Protein AF-A0A2M7KL55-F1 (afdb_monomer_lite)

Foldseek 3Di:
DDDDDDDDDDPDDDPDPPPPPDFFKKKFKFKDFLADDQLQWFDDDPPLIDGFPEAPDTWMKMKMWIDRRPAIAIEIETLHLDAALQLLHPVGGLLLLLLVLLCVLQVHHSVRYHYFYLNAQLHGPNVPPDNSNVRPCSNVSSVVVSNNSSVNSSNRNVRMDGKDKDKFKFFQPQFKWFQWFAFPVRDIDGLVGDDPPVRTPGRHDADRMKMWIWIAHPVRQTAEIEIEHAERQCQQHSPSHRDSFLCVLLFVLLCVLRVYPTYHYHYDPNPGMYTNDNHNDVVSSNVSNCSNSVRNNVRVVVCSDPPRDDDDDDDDDDDDDDDPVNVVVCVVPVDDPDDDDDDDDDDDDDD

pLDDT: mean 83.77, std 22.15, range [26.95, 98.88]

Structure (mmCIF, N/CA/C/O backbone):
data_AF-A0A2M7KL55-F1
#
_entry.id   AF-A0A2M7KL55-F1
#
loop_
_atom_site.group_PDB
_atom_site.id
_atom_site.type_symbol
_atom_site.label_atom_id
_atom_site.label_alt_id
_atom_site.label_comp_id
_atom_site.label_asym_id
_atom_site.label_entity_id
_atom_site.label_seq_id
_atom_site.pdbx_PDB_ins_code
_atom_site.Cartn_x
_atom_site.Cartn_y
_atom_site.Cartn_z
_atom_site.occupancy
_atom_site.B_iso_or_equiv
_atom_site.auth_seq_id
_atom_site.auth_comp_id
_atom_site.auth_asym_id
_atom_site.auth_atom_id
_atom_site.pdbx_PDB_model_num
ATOM 1 N N . MET A 1 1 ? 45.115 5.895 38.086 1.00 34.34 1 MET A N 1
ATOM 2 C CA . MET A 1 1 ? 44.324 7.058 38.553 1.00 34.34 1 MET A CA 1
ATOM 3 C C . MET A 1 1 ? 44.049 7.912 37.322 1.00 34.34 1 MET A C 1
ATOM 5 O O . MET A 1 1 ? 45.011 8.253 36.660 1.00 34.34 1 MET A O 1
ATOM 9 N N . ASN A 1 2 ? 42.837 8.197 36.855 1.00 28.44 2 ASN A N 1
ATOM 10 C CA . ASN A 1 2 ? 41.511 8.144 37.461 1.00 28.44 2 ASN A CA 1
ATOM 11 C C . ASN A 1 2 ? 40.468 7.740 36.413 1.00 28.44 2 ASN A C 1
ATOM 13 O O . ASN A 1 2 ? 40.503 8.217 35.280 1.00 28.44 2 ASN A O 1
ATOM 17 N N . ALA A 1 3 ? 39.529 6.897 36.837 1.00 27.67 3 ALA A N 1
ATOM 18 C CA . ALA A 1 3 ? 38.264 6.672 36.161 1.00 27.67 3 ALA A CA 1
ATOM 19 C C . ALA A 1 3 ? 37.441 7.972 36.162 1.00 27.67 3 ALA A C 1
ATOM 21 O O . ALA A 1 3 ? 37.368 8.653 37.185 1.00 27.67 3 ALA A O 1
ATOM 22 N N . ARG A 1 4 ? 36.808 8.309 35.036 1.00 27.92 4 ARG A N 1
ATOM 23 C CA . ARG A 1 4 ? 35.703 9.273 35.003 1.00 27.92 4 ARG A CA 1
ATOM 24 C C . ARG A 1 4 ? 34.407 8.482 34.903 1.00 27.92 4 ARG A C 1
ATOM 26 O O . ARG A 1 4 ? 34.035 8.025 33.830 1.00 27.92 4 ARG A O 1
ATOM 33 N N . GLN A 1 5 ? 33.770 8.294 36.053 1.00 29.62 5 GLN A N 1
ATOM 34 C CA . GLN A 1 5 ? 32.355 7.963 36.145 1.00 29.62 5 GLN A CA 1
ATOM 35 C C . GLN A 1 5 ? 31.567 9.198 35.701 1.00 29.62 5 GLN A C 1
ATOM 37 O O . GLN A 1 5 ? 31.683 10.261 36.306 1.00 29.62 5 GLN A O 1
ATOM 42 N N . THR A 1 6 ? 30.797 9.070 34.629 1.00 29.86 6 THR A N 1
ATOM 43 C CA . THR A 1 6 ? 29.749 10.025 34.270 1.00 29.86 6 THR A CA 1
ATOM 44 C C . THR A 1 6 ? 28.488 9.634 35.025 1.00 29.86 6 THR A C 1
ATOM 46 O O . THR A 1 6 ? 27.856 8.627 34.717 1.00 29.86 6 THR A O 1
ATOM 49 N N . THR A 1 7 ? 28.160 10.409 36.052 1.00 28.64 7 THR A N 1
ATOM 50 C CA . THR A 1 7 ? 26.894 10.349 36.781 1.00 28.64 7 THR A CA 1
ATOM 51 C C . THR A 1 7 ? 25.787 10.937 35.908 1.00 28.64 7 THR A C 1
ATOM 53 O O . THR A 1 7 ? 25.804 12.130 35.610 1.00 28.64 7 THR A O 1
ATOM 56 N N . THR A 1 8 ? 24.832 10.113 35.485 1.00 31.81 8 THR A N 1
ATOM 57 C CA . THR A 1 8 ? 23.547 10.565 34.939 1.00 31.81 8 THR A CA 1
ATOM 58 C C . THR A 1 8 ? 22.557 10.698 36.090 1.00 31.81 8 THR A C 1
ATOM 60 O O . THR A 1 8 ? 22.084 9.688 36.608 1.00 31.81 8 THR A O 1
ATOM 63 N N . GLU A 1 9 ? 22.256 11.929 36.499 1.00 28.97 9 GLU A N 1
ATOM 64 C CA . GLU A 1 9 ? 21.070 12.218 37.311 1.00 28.97 9 GLU A CA 1
ATOM 65 C C . GLU A 1 9 ? 19.868 12.487 36.391 1.00 28.97 9 GLU A C 1
ATOM 67 O O . GLU A 1 9 ? 20.013 13.209 35.400 1.00 28.97 9 GLU A O 1
ATOM 72 N N . PRO A 1 10 ? 18.677 11.939 36.688 1.00 32.25 10 PRO A N 1
ATOM 73 C CA . PRO A 1 10 ? 17.467 12.268 35.958 1.00 32.25 10 PRO A CA 1
ATOM 74 C C . PRO A 1 10 ? 16.870 13.561 36.525 1.00 32.25 10 PRO A C 1
ATOM 76 O O . PRO A 1 10 ? 16.493 13.633 37.695 1.00 32.25 10 PRO A O 1
ATOM 79 N N . ILE A 1 11 ? 16.741 14.585 35.682 1.00 31.78 11 ILE A N 1
ATOM 80 C CA . ILE A 1 11 ? 15.944 15.773 36.001 1.00 31.78 11 ILE A CA 1
ATOM 81 C C . ILE A 1 11 ? 14.470 15.366 35.892 1.00 31.78 11 ILE A C 1
ATOM 83 O O . ILE A 1 11 ? 13.870 15.377 34.820 1.00 31.78 11 ILE A O 1
ATOM 87 N N . CYS A 1 12 ? 13.903 14.956 37.024 1.00 30.58 12 CYS A N 1
ATOM 88 C CA . CYS A 1 12 ? 12.471 14.802 37.220 1.00 30.58 12 CYS A CA 1
ATOM 89 C C . CYS A 1 12 ? 11.886 16.181 37.538 1.00 30.58 12 CYS A C 1
ATOM 91 O O . CYS A 1 12 ? 12.146 16.716 38.611 1.00 30.58 12 CYS A O 1
ATOM 93 N N . ASN A 1 13 ? 11.146 16.767 36.595 1.00 30.44 13 ASN A N 1
ATOM 94 C CA . ASN A 1 13 ? 10.145 17.803 36.863 1.00 30.44 13 ASN A CA 1
ATOM 95 C C . ASN A 1 13 ? 9.294 18.034 35.611 1.00 30.44 13 ASN A C 1
ATOM 97 O O . ASN A 1 13 ? 9.564 18.935 34.823 1.00 30.44 13 ASN A O 1
ATOM 101 N N . LEU A 1 14 ? 8.237 17.239 35.443 1.00 33.03 14 LEU A N 1
ATOM 102 C CA . LEU A 1 14 ? 7.104 17.609 34.601 1.00 33.03 14 LEU A CA 1
ATOM 103 C C . LEU A 1 14 ? 5.822 17.263 35.354 1.00 33.03 14 LEU A C 1
ATOM 105 O O . LEU A 1 14 ? 5.569 16.111 35.705 1.00 33.03 14 LEU A O 1
ATOM 109 N N . GLN A 1 15 ? 5.052 18.307 35.653 1.00 26.95 15 GLN A N 1
ATOM 110 C CA . GLN A 1 15 ? 3.709 18.208 36.202 1.00 26.95 15 GLN A CA 1
ATOM 111 C C . GLN A 1 15 ? 2.864 17.313 35.294 1.00 26.95 15 GLN A C 1
ATOM 113 O O . GLN A 1 15 ? 2.795 17.511 34.082 1.00 26.95 15 GLN A O 1
ATOM 118 N N . SER A 1 16 ? 2.228 16.319 35.904 1.00 33.09 16 SER A N 1
ATOM 119 C CA . SER A 1 16 ? 1.309 15.400 35.257 1.00 33.09 16 SER A CA 1
ATOM 120 C C . SER A 1 16 ? 0.082 16.153 34.744 1.00 33.09 16 SER A C 1
ATOM 122 O O . SER A 1 16 ? -0.852 16.451 35.489 1.00 33.09 16 SER A O 1
ATOM 124 N N . ALA A 1 17 ? 0.038 16.414 33.440 1.00 31.42 17 ALA A N 1
ATOM 125 C CA . ALA A 1 17 ? -1.233 16.588 32.757 1.00 31.42 17 ALA A CA 1
ATOM 126 C C . ALA A 1 17 ? -1.875 15.198 32.650 1.00 31.42 17 ALA A C 1
ATOM 128 O O . ALA A 1 17 ? -1.666 14.455 31.696 1.00 31.42 17 ALA A O 1
ATOM 129 N N . ILE A 1 18 ? -2.609 14.810 33.692 1.00 33.78 18 ILE A N 1
ATOM 130 C CA . ILE A 1 18 ? -3.492 13.646 33.651 1.00 33.78 18 ILE A CA 1
ATOM 131 C C . ILE A 1 18 ? -4.489 13.916 32.518 1.00 33.78 18 ILE A C 1
ATOM 133 O O . ILE A 1 18 ? -5.360 14.777 32.663 1.00 33.78 18 ILE A O 1
ATOM 137 N N . CYS A 1 19 ? -4.354 13.214 31.385 1.00 33.56 19 CYS A N 1
ATOM 138 C CA . CYS A 1 19 ? -5.439 13.129 30.410 1.00 33.56 19 CYS A CA 1
ATOM 139 C C . CYS A 1 19 ? -6.680 12.688 31.180 1.00 33.56 19 CYS A C 1
ATOM 141 O O . CYS A 1 19 ? -6.666 11.650 31.850 1.00 33.56 19 CYS A O 1
ATOM 143 N N . LYS A 1 20 ? -7.724 13.520 31.147 1.00 34.09 20 LYS A N 1
ATOM 144 C CA . LYS A 1 20 ? -8.994 13.197 31.789 1.00 34.09 20 LYS A CA 1
ATOM 145 C C . LYS A 1 20 ? -9.440 11.812 31.293 1.00 34.09 20 LYS A C 1
ATOM 147 O O . LYS A 1 20 ? -9.360 11.559 30.091 1.00 34.09 20 LYS A O 1
ATOM 152 N N . PRO A 1 21 ? -9.912 10.920 32.177 1.00 38.72 21 PRO A N 1
ATOM 153 C CA . PRO A 1 21 ? -10.552 9.680 31.760 1.00 38.72 21 PRO A CA 1
ATOM 154 C C . PRO A 1 21 ? -11.846 10.061 31.030 1.00 38.72 21 PRO A C 1
ATOM 156 O O . PRO A 1 21 ? -12.839 10.400 31.670 1.00 38.72 21 PRO A O 1
ATOM 159 N N . GLY A 1 22 ? -11.802 10.128 29.699 1.00 43.75 22 GLY A N 1
ATOM 160 C CA . GLY A 1 22 ? -12.907 10.679 28.916 1.00 43.75 22 GLY A CA 1
ATOM 161 C C . GLY A 1 22 ? -12.853 10.404 27.422 1.00 43.75 22 GLY A C 1
ATOM 162 O O . GLY A 1 22 ? -13.881 10.034 26.873 1.00 43.75 22 GLY A O 1
ATOM 163 N N . GLU A 1 23 ? -11.700 10.501 26.761 1.00 55.88 23 GLU A N 1
ATOM 164 C CA . GLU A 1 23 ? -11.655 10.362 25.299 1.00 55.88 23 GLU A CA 1
ATOM 165 C C . GLU A 1 23 ? -10.430 9.545 24.878 1.00 55.88 23 GLU A C 1
ATOM 167 O O . GLU A 1 23 ? -9.285 9.984 24.950 1.00 55.88 23 GLU A O 1
ATOM 172 N N . ALA A 1 24 ? -10.674 8.266 24.588 1.00 75.44 24 ALA A N 1
ATOM 173 C CA . ALA A 1 24 ? -9.634 7.275 24.357 1.00 75.44 24 ALA A CA 1
ATOM 174 C C . ALA A 1 24 ? -9.169 7.296 22.898 1.00 75.44 24 ALA A C 1
ATOM 176 O O . ALA A 1 24 ? -9.996 7.255 21.985 1.00 75.44 24 ALA A O 1
ATOM 177 N N . PHE A 1 25 ? -7.847 7.253 22.696 1.00 88.94 25 PHE A N 1
ATOM 178 C CA . PHE A 1 25 ? -7.257 6.950 21.396 1.00 88.94 25 PHE A CA 1
ATOM 179 C C . PHE A 1 25 ? -7.915 5.699 20.817 1.00 88.94 25 PHE A C 1
ATOM 181 O O . PHE A 1 25 ? -8.012 4.660 21.481 1.00 88.94 25 PHE A O 1
ATOM 188 N N . SER A 1 26 ? -8.387 5.808 19.587 1.00 93.88 26 SER A N 1
ATOM 189 C CA . SER A 1 26 ? -9.178 4.772 18.950 1.00 93.88 26 SER A CA 1
ATOM 190 C C . SER A 1 26 ? -8.673 4.493 17.548 1.00 93.88 26 SER A C 1
ATOM 192 O O . SER A 1 26 ? -8.122 5.368 16.880 1.00 93.88 26 SER A O 1
ATOM 194 N N . VAL A 1 27 ? -8.834 3.244 17.125 1.00 96.88 27 VAL A N 1
ATOM 195 C CA . VAL A 1 27 ? -8.446 2.786 15.796 1.00 96.88 27 VAL A CA 1
ATOM 196 C C . VAL A 1 27 ? -9.563 1.951 15.197 1.00 96.88 27 VAL A C 1
ATOM 198 O O . VAL A 1 27 ? -10.186 1.149 15.892 1.00 96.88 27 VAL A O 1
ATOM 201 N N . GLY A 1 28 ? -9.806 2.120 13.910 1.00 98.00 28 GLY A N 1
ATOM 202 C CA . GLY A 1 28 ? -10.685 1.288 13.109 1.00 98.00 28 GLY A CA 1
ATOM 203 C C . GLY A 1 28 ? -9.973 0.875 11.831 1.00 98.00 28 GLY A C 1
ATOM 204 O O . GLY A 1 28 ? -9.175 1.641 11.292 1.00 98.00 28 GLY A O 1
ATOM 205 N N . VAL A 1 29 ? -10.201 -0.354 11.375 1.00 98.56 29 VAL A N 1
ATOM 206 C CA . VAL A 1 29 ? -9.461 -0.952 10.258 1.00 98.56 29 VAL A CA 1
ATOM 207 C C . VAL A 1 29 ? -10.445 -1.653 9.338 1.00 98.56 29 VAL A C 1
ATOM 209 O O . VAL A 1 29 ? -11.377 -2.309 9.795 1.00 98.56 29 VAL A O 1
ATOM 212 N N . ALA A 1 30 ? -10.253 -1.512 8.032 1.00 98.69 30 ALA A N 1
ATOM 213 C CA . ALA A 1 30 ? -11.011 -2.262 7.041 1.00 98.69 30 ALA A CA 1
ATOM 214 C C . ALA A 1 30 ? -10.186 -2.483 5.777 1.00 98.69 30 ALA A C 1
ATOM 216 O O . ALA A 1 30 ? -9.229 -1.760 5.493 1.00 98.69 30 ALA A O 1
ATOM 217 N N . ARG A 1 31 ? -10.592 -3.474 4.983 1.00 98.31 31 ARG A N 1
ATOM 218 C CA . ARG A 1 31 ? -10.024 -3.738 3.662 1.00 98.31 31 ARG A CA 1
ATOM 219 C C . ARG A 1 31 ? -11.101 -4.123 2.665 1.00 98.31 31 ARG A C 1
ATOM 221 O O . ARG A 1 31 ? -12.098 -4.739 3.038 1.00 98.31 31 ARG A O 1
ATOM 228 N N . VAL A 1 32 ? -10.854 -3.814 1.401 1.00 98.56 32 VAL A N 1
ATOM 229 C CA . VAL A 1 32 ? -11.665 -4.248 0.261 1.00 98.56 32 VAL A CA 1
ATOM 230 C C . VAL A 1 32 ? -10.754 -4.673 -0.885 1.00 98.56 32 VAL A C 1
ATOM 232 O O . VAL A 1 32 ? -9.679 -4.103 -1.080 1.00 98.56 32 VAL A O 1
ATOM 235 N N . ASP A 1 33 ? -11.180 -5.692 -1.626 1.00 98.38 33 ASP A N 1
ATOM 236 C CA . ASP A 1 33 ? -10.528 -6.119 -2.864 1.00 98.38 33 ASP A CA 1
ATOM 237 C C . ASP A 1 33 ? -10.841 -5.101 -3.974 1.00 98.38 33 ASP A C 1
ATOM 239 O O . ASP A 1 33 ? -12.007 -4.791 -4.240 1.00 98.38 33 ASP A O 1
ATOM 243 N N . VAL A 1 34 ? -9.790 -4.559 -4.587 1.00 98.25 34 VAL A N 1
ATOM 244 C CA . VAL A 1 34 ? -9.848 -3.583 -5.687 1.00 98.25 34 VAL A CA 1
ATOM 245 C C . VAL A 1 34 ? -9.201 -4.128 -6.963 1.00 98.25 34 VAL A C 1
ATOM 247 O O . VAL A 1 34 ? -8.831 -3.365 -7.859 1.00 98.25 34 VAL A O 1
ATOM 250 N N . THR A 1 35 ? -9.057 -5.452 -7.060 1.00 97.81 35 THR A N 1
ATOM 251 C CA . THR A 1 35 ? -8.512 -6.132 -8.235 1.00 97.81 35 THR A CA 1
ATOM 252 C C . THR A 1 35 ? -9.331 -5.753 -9.472 1.00 97.81 35 THR A C 1
ATOM 254 O O . THR A 1 35 ? -10.552 -5.938 -9.500 1.00 97.81 35 THR A O 1
ATOM 257 N N . PRO A 1 36 ? -8.694 -5.196 -10.516 1.00 94.12 36 PRO A N 1
ATOM 258 C CA . PRO A 1 36 ? -9.408 -4.712 -11.683 1.00 94.12 36 PRO A CA 1
ATOM 259 C C . PRO A 1 36 ? -9.947 -5.875 -12.529 1.00 94.12 36 PRO A C 1
ATOM 261 O O . PRO A 1 36 ? -9.326 -6.939 -12.607 1.00 94.12 36 PRO A O 1
ATOM 264 N N . PRO A 1 37 ? -11.036 -5.657 -13.283 1.00 93.50 37 PRO A N 1
ATOM 265 C CA . PRO A 1 37 ? -11.344 -6.500 -14.429 1.00 93.50 37 PRO A CA 1
ATOM 266 C C . PRO A 1 37 ? -10.155 -6.543 -15.401 1.00 93.50 37 PRO A C 1
ATOM 268 O O . PRO A 1 37 ? -9.515 -5.521 -15.649 1.00 93.50 37 PRO A O 1
ATOM 271 N N . LEU A 1 38 ? -9.904 -7.691 -16.038 1.00 92.62 38 LEU A N 1
ATOM 272 C CA . LEU A 1 38 ? -8.798 -7.843 -17.003 1.00 92.62 38 LEU A CA 1
ATOM 273 C C . LEU A 1 38 ? -8.936 -6.934 -18.242 1.00 92.62 38 LEU A C 1
ATOM 275 O O . LEU A 1 38 ? -7.975 -6.736 -18.980 1.00 92.62 38 LEU A O 1
ATOM 279 N N . THR A 1 39 ? -10.122 -6.359 -18.463 1.00 89.62 39 THR A N 1
ATOM 280 C CA . THR A 1 39 ? -10.396 -5.351 -19.497 1.00 89.62 39 THR A CA 1
ATOM 281 C C . THR A 1 39 ? -9.859 -3.963 -19.152 1.00 89.62 39 THR A C 1
ATOM 283 O O . THR A 1 39 ? -9.957 -3.062 -19.980 1.00 89.62 39 THR A O 1
ATOM 286 N N . ILE A 1 40 ? -9.321 -3.754 -17.951 1.00 91.94 40 ILE A N 1
ATOM 287 C CA . ILE A 1 40 ? -8.661 -2.508 -17.565 1.00 91.94 40 ILE A CA 1
ATOM 288 C C . ILE A 1 40 ? -7.155 -2.667 -17.808 1.00 91.94 40 ILE A C 1
ATOM 290 O O . ILE A 1 40 ? -6.552 -3.623 -17.312 1.00 91.94 40 ILE A O 1
ATOM 294 N N . PRO A 1 41 ? -6.528 -1.779 -18.597 1.00 87.00 41 PRO A N 1
ATOM 295 C CA . PRO A 1 41 ? -5.118 -1.912 -18.928 1.00 87.00 41 PRO A CA 1
ATOM 296 C C . PRO A 1 41 ? -4.218 -1.554 -17.743 1.00 87.00 41 PRO A C 1
ATOM 298 O O . PRO A 1 41 ? -4.536 -0.691 -16.921 1.00 87.00 41 PRO A O 1
ATOM 301 N N . HIS A 1 42 ? -3.055 -2.196 -17.703 1.00 82.69 42 HIS A N 1
ATOM 302 C CA . HIS A 1 42 ? -1.996 -1.895 -16.747 1.00 82.69 42 HIS A CA 1
ATOM 303 C C . HIS A 1 42 ? -1.114 -0.746 -17.226 1.00 82.69 42 HIS A C 1
ATOM 305 O O . HIS A 1 42 ? -1.088 -0.413 -18.417 1.00 82.69 42 HIS A O 1
ATOM 311 N N . LEU 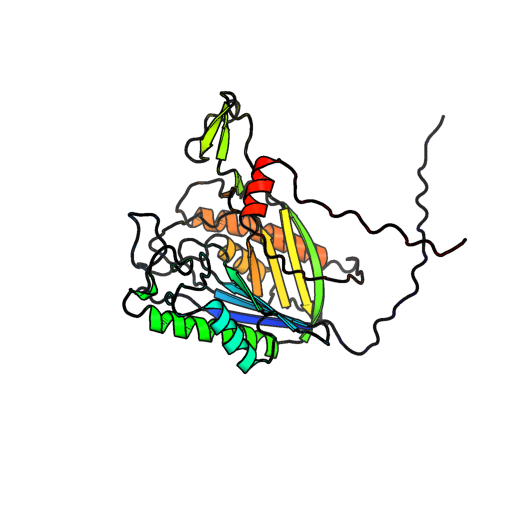A 1 43 ? -0.359 -0.159 -16.296 1.00 72.50 43 LEU A N 1
ATOM 312 C CA . LEU A 1 43 ? 0.714 0.758 -16.655 1.00 72.50 43 LEU A CA 1
ATOM 313 C C . LEU A 1 43 ? 1.690 0.081 -17.616 1.00 72.50 43 LEU A C 1
ATOM 315 O O . LEU A 1 43 ? 2.198 -1.001 -17.327 1.00 72.50 43 LEU A O 1
ATOM 319 N N . ALA A 1 44 ? 2.109 0.807 -18.654 1.00 57.75 44 ALA A N 1
ATOM 320 C CA . ALA A 1 44 ? 3.390 0.499 -19.259 1.00 57.75 44 ALA A CA 1
ATOM 321 C C . ALA A 1 44 ? 4.230 1.707 -19.652 1.00 57.75 44 ALA A C 1
ATOM 323 O O . ALA A 1 44 ? 3.754 2.778 -20.009 1.00 57.75 44 ALA A O 1
ATOM 324 N N . ILE A 1 45 ? 5.539 1.491 -19.653 1.00 57.22 45 ILE A N 1
ATOM 325 C CA . ILE A 1 45 ? 6.469 2.318 -20.414 1.00 57.22 45 ILE A CA 1
ATOM 326 C C . ILE A 1 45 ? 6.357 1.839 -21.864 1.00 57.22 45 ILE A C 1
ATOM 328 O O . ILE A 1 45 ? 6.357 0.631 -22.122 1.00 57.22 45 ILE A O 1
ATOM 332 N N . ALA A 1 46 ? 6.208 2.759 -22.821 1.00 47.91 46 ALA A N 1
ATOM 333 C CA . ALA A 1 46 ? 6.110 2.385 -24.232 1.00 47.91 46 ALA A CA 1
ATOM 334 C C . ALA A 1 46 ? 7.299 1.477 -24.615 1.00 47.91 46 ALA A C 1
ATOM 336 O O . ALA A 1 46 ? 8.432 1.813 -24.270 1.00 47.91 46 ALA A O 1
ATOM 337 N N . PRO A 1 47 ? 7.071 0.327 -25.280 1.00 53.00 47 PRO A N 1
ATOM 338 C CA . PRO A 1 47 ? 5.844 -0.090 -25.973 1.00 53.00 47 PRO A CA 1
ATOM 339 C C . PRO A 1 47 ? 4.909 -1.036 -25.185 1.00 53.00 47 PRO A C 1
ATOM 341 O O . PRO A 1 47 ? 3.933 -1.512 -25.750 1.00 53.00 47 PRO A O 1
ATOM 344 N N . ARG A 1 48 ? 5.166 -1.343 -23.908 1.00 59.31 48 ARG A N 1
ATOM 345 C CA . ARG A 1 48 ? 4.604 -2.529 -23.222 1.00 59.31 48 ARG A CA 1
ATOM 346 C C . ARG A 1 48 ? 3.164 -2.392 -22.683 1.00 59.31 48 ARG A C 1
ATOM 348 O O . ARG A 1 48 ? 2.845 -3.029 -21.692 1.00 59.31 48 ARG A O 1
ATOM 355 N N . HIS A 1 49 ? 2.309 -1.557 -23.280 1.00 70.44 49 HIS A N 1
ATOM 356 C CA . HIS A 1 49 ? 0.938 -1.345 -22.779 1.00 70.44 49 HIS A CA 1
ATOM 357 C C . HIS A 1 49 ? 0.050 -2.514 -23.179 1.00 70.44 49 HIS A C 1
ATOM 359 O O . HIS A 1 49 ? 0.094 -2.955 -24.328 1.00 70.44 49 HIS A O 1
ATOM 365 N N . GLY A 1 50 ? -0.785 -2.992 -22.261 1.00 78.25 50 GLY A N 1
ATOM 366 C CA . GLY A 1 50 ? -1.703 -4.069 -22.584 1.00 78.25 50 GLY A CA 1
ATOM 367 C C . GLY A 1 50 ? -2.731 -4.349 -21.508 1.00 78.25 50 GLY A C 1
ATOM 368 O O . GLY A 1 50 ? -2.807 -3.691 -20.472 1.00 78.25 50 GLY A O 1
ATOM 369 N N . PHE A 1 51 ? -3.519 -5.374 -21.778 1.00 88.06 51 PHE A N 1
ATOM 370 C CA . PHE A 1 51 ? -4.440 -5.951 -20.816 1.00 88.06 51 PHE A CA 1
ATOM 371 C C . PHE A 1 51 ? -3.721 -7.006 -19.990 1.00 88.06 51 PHE A C 1
ATOM 373 O O . PHE A 1 51 ? -2.800 -7.675 -20.475 1.00 88.06 51 PHE A O 1
ATOM 380 N N . PHE A 1 52 ? -4.155 -7.153 -18.746 1.00 91.19 52 PHE A N 1
ATOM 381 C CA . PHE A 1 52 ? -3.728 -8.274 -17.933 1.00 91.19 52 PHE A CA 1
ATOM 382 C C . PHE A 1 52 ? -4.233 -9.585 -18.550 1.00 91.19 52 PHE A C 1
ATOM 384 O O . PHE A 1 52 ? -5.344 -9.669 -19.068 1.00 91.19 52 PHE A O 1
ATOM 391 N N . LYS A 1 53 ? -3.403 -10.624 -18.498 1.00 93.38 53 LYS A N 1
ATOM 392 C CA . LYS A 1 53 ? -3.741 -11.995 -18.904 1.00 93.38 53 LYS A CA 1
ATOM 393 C C . LYS A 1 53 ? -4.262 -12.834 -17.737 1.00 93.38 53 LYS A C 1
ATOM 395 O O . LYS A 1 53 ? -4.718 -13.951 -17.955 1.00 93.38 53 LYS A O 1
ATOM 400 N N . GLY A 1 54 ? -4.175 -12.310 -16.518 1.00 95.69 54 GLY A N 1
ATOM 401 C CA . GLY A 1 54 ? -4.615 -12.969 -15.299 1.00 95.69 54 GLY A CA 1
ATOM 402 C C . GLY A 1 54 ? -4.235 -12.170 -14.057 1.00 95.69 54 GLY A C 1
ATO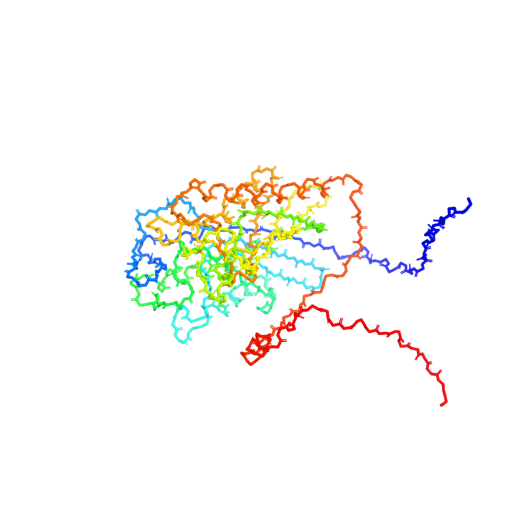M 403 O O . GLY A 1 54 ? -3.695 -11.067 -14.150 1.00 95.69 54 GLY A O 1
ATOM 404 N N . VAL A 1 55 ? -4.511 -12.759 -12.900 1.00 97.31 55 VAL A N 1
ATOM 405 C CA . VAL A 1 55 ? -4.198 -12.209 -11.578 1.00 97.31 55 VAL A CA 1
ATOM 406 C C . VAL A 1 55 ? -3.228 -13.173 -10.907 1.00 97.31 55 VAL A C 1
ATOM 408 O O . VAL A 1 55 ? -3.546 -14.355 -10.798 1.00 97.31 55 VAL A O 1
ATOM 411 N N . HIS A 1 56 ? -2.042 -12.696 -10.523 1.00 97.88 56 HIS A N 1
ATOM 412 C CA . HIS A 1 56 ? -1.117 -13.482 -9.704 1.00 97.88 56 HIS A CA 1
ATOM 413 C C . HIS A 1 56 ? -1.527 -13.384 -8.232 1.00 97.88 56 HIS A C 1
ATOM 415 O O . HIS A 1 56 ? -1.727 -14.399 -7.571 1.00 97.88 56 HIS A O 1
ATOM 421 N N . ASP A 1 57 ? -1.730 -12.157 -7.756 1.00 97.81 57 ASP A N 1
ATOM 422 C CA . ASP A 1 57 ? -2.221 -11.851 -6.417 1.00 97.81 57 ASP A CA 1
ATOM 423 C C . ASP A 1 57 ? -3.214 -10.674 -6.465 1.00 97.81 57 ASP A C 1
ATOM 425 O O . ASP A 1 57 ? -3.116 -9.823 -7.358 1.00 97.81 57 ASP A O 1
ATOM 429 N N . PRO A 1 58 ? -4.227 -10.664 -5.575 1.00 97.56 58 PRO A N 1
ATOM 430 C CA . PRO A 1 58 ? -5.241 -9.618 -5.552 1.00 97.56 58 PRO A CA 1
ATOM 431 C C . PRO A 1 58 ? -4.660 -8.279 -5.092 1.00 97.56 58 PRO A C 1
ATOM 433 O O . PRO A 1 58 ? -3.711 -8.227 -4.311 1.00 97.56 58 PRO A O 1
ATOM 436 N N . LEU A 1 59 ? -5.284 -7.192 -5.541 1.00 98.44 59 LEU A N 1
ATOM 437 C CA . LEU A 1 59 ? -4.978 -5.835 -5.094 1.00 98.44 59 LEU A CA 1
ATOM 438 C C . LEU A 1 59 ? -5.968 -5.423 -4.007 1.00 98.44 59 LEU A C 1
ATOM 440 O O . LEU A 1 59 ? -7.173 -5.629 -4.158 1.00 98.44 59 LEU A O 1
ATOM 444 N N . PHE A 1 60 ? -5.491 -4.777 -2.947 1.00 98.69 60 PHE A N 1
ATOM 445 C CA . PHE A 1 60 ? -6.345 -4.289 -1.870 1.00 98.69 60 PHE A CA 1
ATOM 446 C C . PHE A 1 60 ? -6.289 -2.769 -1.717 1.00 98.69 60 PHE A C 1
ATOM 448 O O . PHE A 1 60 ? -5.260 -2.119 -1.905 1.00 98.69 60 PHE A O 1
ATOM 455 N N . ALA A 1 61 ? -7.421 -2.208 -1.299 1.00 98.75 61 ALA A N 1
ATOM 456 C CA . ALA A 1 61 ? -7.453 -0.948 -0.578 1.00 98.75 61 ALA A CA 1
ATOM 457 C C . ALA A 1 61 ? -7.681 -1.251 0.902 1.00 98.75 61 ALA A C 1
ATOM 459 O O . ALA A 1 61 ? -8.597 -1.995 1.260 1.00 98.75 61 ALA A O 1
ATOM 460 N N . LYS A 1 62 ? -6.840 -0.686 1.763 1.00 98.75 62 LYS A N 1
ATOM 461 C CA . LYS A 1 62 ? -6.903 -0.866 3.216 1.00 98.75 62 LYS A CA 1
ATOM 462 C C . LYS A 1 62 ? -6.969 0.499 3.873 1.00 98.75 62 LYS A C 1
ATOM 464 O O . LYS A 1 62 ? -6.170 1.369 3.533 1.00 98.75 62 LYS A O 1
ATOM 469 N N . ALA A 1 63 ? -7.923 0.684 4.774 1.00 98.69 63 ALA A N 1
ATOM 470 C CA . ALA A 1 63 ? -8.112 1.923 5.507 1.00 98.69 63 ALA A CA 1
ATOM 471 C C . ALA A 1 63 ? -7.827 1.715 6.991 1.00 98.69 63 ALA A C 1
ATOM 473 O O . ALA A 1 63 ? -8.246 0.716 7.580 1.00 98.69 63 ALA A O 1
ATOM 474 N N . ILE A 1 64 ? -7.168 2.705 7.584 1.00 98.50 64 ILE A N 1
ATOM 475 C CA . ILE A 1 64 ? -7.077 2.900 9.024 1.00 98.50 64 ILE A CA 1
ATOM 476 C C . ILE A 1 64 ? -7.689 4.253 9.369 1.00 98.50 64 ILE A C 1
ATOM 478 O O . ILE A 1 64 ? -7.332 5.271 8.777 1.00 98.50 64 ILE A O 1
ATOM 482 N N . VAL A 1 65 ? -8.615 4.257 10.319 1.00 98.12 65 VAL A N 1
ATOM 483 C CA . VAL A 1 65 ? -9.165 5.469 10.926 1.00 98.12 65 VAL A CA 1
ATOM 484 C C . VAL A 1 65 ? -8.624 5.554 12.338 1.00 98.12 65 VAL A C 1
ATOM 486 O O . VAL A 1 65 ? -8.707 4.586 13.087 1.00 98.12 65 VAL A O 1
ATOM 489 N N . VAL A 1 66 ? -8.044 6.696 12.689 1.00 95.69 66 VAL A N 1
ATOM 490 C CA . VAL A 1 66 ? -7.515 6.967 14.026 1.00 95.69 66 VAL A CA 1
ATOM 491 C C . VAL A 1 66 ? -8.240 8.177 14.592 1.00 95.69 66 VAL A C 1
ATOM 493 O O . VAL A 1 66 ? -8.404 9.176 13.888 1.00 95.69 66 VAL A O 1
ATOM 496 N N . GLY A 1 67 ? -8.668 8.092 15.849 1.00 92.56 67 GLY A N 1
ATOM 497 C CA . GLY A 1 67 ? -9.329 9.189 16.547 1.00 92.56 67 GLY A CA 1
ATOM 498 C C . GLY A 1 67 ? -8.729 9.460 17.918 1.00 92.56 67 GLY A C 1
ATOM 499 O O . GLY A 1 67 ? -8.354 8.521 18.621 1.00 92.56 67 GLY A O 1
ATOM 500 N N . ASP A 1 68 ? -8.672 10.732 18.302 1.00 86.62 68 ASP A N 1
ATOM 501 C CA . ASP A 1 68 ? -8.247 11.189 19.635 1.00 86.62 68 ASP A CA 1
ATOM 502 C C . ASP A 1 68 ? -9.422 11.578 20.552 1.00 86.62 68 ASP A C 1
ATOM 504 O O . ASP A 1 68 ? -9.198 11.934 21.704 1.00 86.62 68 ASP A O 1
ATOM 508 N N . GLY A 1 69 ? -10.659 11.462 20.054 1.00 84.88 69 GLY A N 1
ATOM 509 C CA . GLY A 1 69 ? -11.891 11.876 20.735 1.00 84.88 69 GLY A CA 1
ATOM 510 C C . GLY A 1 69 ? -12.518 13.138 20.156 1.00 84.88 69 GLY A C 1
ATOM 511 O O . GLY A 1 69 ? -13.741 13.226 20.070 1.00 84.88 69 GLY A O 1
ATOM 512 N N . GLU A 1 70 ? -11.689 14.046 19.643 1.00 86.12 70 GLU A N 1
ATOM 513 C CA . GLU A 1 70 ? -12.129 15.304 19.041 1.00 86.12 70 GLU A CA 1
ATOM 514 C C . GLU A 1 70 ? -12.122 15.220 17.511 1.00 86.12 70 GLU A C 1
ATOM 516 O O . GLU A 1 70 ? -13.062 15.651 16.838 1.00 86.12 70 GLU A O 1
ATOM 521 N N . ARG A 1 71 ? -11.061 14.637 16.945 1.00 88.31 71 ARG A N 1
ATOM 522 C CA . ARG A 1 71 ? -10.830 14.541 15.505 1.00 88.31 71 ARG A CA 1
ATOM 523 C C . ARG A 1 71 ? -10.594 13.098 15.089 1.00 88.31 71 ARG A C 1
ATOM 525 O O . ARG A 1 71 ? -10.025 12.291 15.818 1.00 88.31 71 ARG A O 1
ATOM 532 N N . ARG A 1 72 ? -11.026 12.782 13.869 1.00 92.38 72 ARG A N 1
ATOM 533 C CA . ARG A 1 72 ? -10.782 11.498 13.207 1.00 92.38 72 ARG A CA 1
ATOM 534 C C . ARG A 1 72 ? -10.037 11.751 11.910 1.00 92.38 72 ARG A C 1
ATOM 536 O O . ARG A 1 72 ? -10.417 12.641 11.156 1.00 92.38 72 ARG A O 1
ATOM 543 N N . VAL A 1 73 ? -9.001 10.962 11.661 1.00 95.25 73 VAL A N 1
ATOM 544 C CA . VAL A 1 73 ? -8.197 11.011 10.436 1.00 95.25 73 VAL A CA 1
ATOM 545 C C . VAL A 1 73 ? -8.193 9.625 9.810 1.00 95.25 73 VAL A C 1
ATOM 547 O O . VAL A 1 73 ? -8.030 8.627 10.512 1.00 95.25 73 VAL A O 1
ATOM 550 N N . ALA A 1 74 ? -8.365 9.562 8.492 1.00 97.62 74 ALA A N 1
ATOM 551 C CA . ALA A 1 74 ? -8.315 8.330 7.722 1.00 97.62 74 ALA A CA 1
ATOM 552 C C . ALA A 1 74 ? -7.072 8.297 6.831 1.00 97.62 74 ALA A C 1
ATOM 554 O O . ALA A 1 74 ? -6.777 9.250 6.107 1.00 97.62 74 ALA A O 1
ATOM 555 N N . LEU A 1 75 ? -6.379 7.164 6.824 1.00 97.62 75 LEU A N 1
ATOM 556 C CA . LEU A 1 75 ? -5.347 6.856 5.845 1.00 97.62 75 LEU A CA 1
ATOM 557 C C . LEU A 1 75 ? -5.750 5.606 5.074 1.00 97.62 75 LEU A C 1
ATOM 559 O O . LEU A 1 75 ? -6.101 4.590 5.670 1.00 97.62 75 LEU A O 1
ATOM 563 N N . VAL A 1 76 ? -5.679 5.680 3.748 1.00 98.31 76 VAL A N 1
ATOM 564 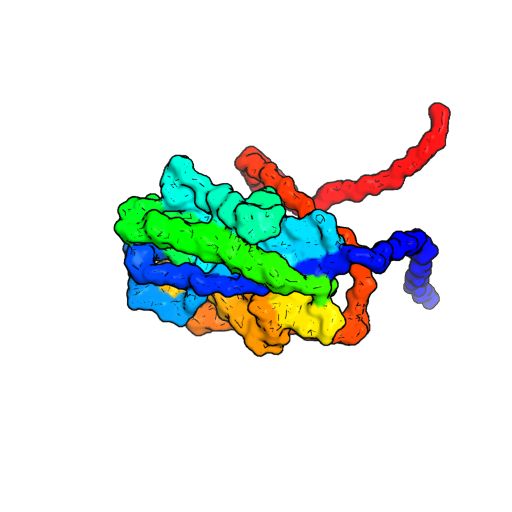C CA . VAL A 1 76 ? -5.982 4.567 2.848 1.00 98.31 76 VAL A CA 1
ATOM 565 C C . VAL A 1 76 ? -4.744 4.228 2.038 1.00 98.31 76 VAL A C 1
ATOM 567 O O . VAL A 1 76 ? -4.225 5.087 1.329 1.00 98.31 76 VAL A O 1
ATOM 570 N N . THR A 1 77 ? -4.284 2.982 2.100 1.00 98.19 77 THR A N 1
ATOM 571 C CA . THR A 1 77 ? -3.257 2.460 1.190 1.00 98.19 77 THR A CA 1
ATOM 572 C C . THR A 1 77 ? -3.924 1.643 0.096 1.00 98.19 77 THR A C 1
ATOM 574 O O . THR A 1 77 ? -4.703 0.740 0.401 1.00 98.19 77 THR A O 1
ATOM 577 N N . VAL A 1 78 ? -3.614 1.944 -1.160 1.00 98.50 78 VAL A N 1
ATOM 578 C CA . VAL A 1 78 ? -4.159 1.265 -2.338 1.00 98.50 78 VAL A CA 1
ATOM 579 C C . VAL A 1 78 ? -3.020 0.617 -3.109 1.00 98.50 78 VAL A C 1
ATOM 581 O O . VAL A 1 78 ? -2.075 1.307 -3.512 1.00 98.50 78 VAL A O 1
ATOM 584 N N . ASP A 1 79 ? -3.136 -0.683 -3.365 1.00 98.00 79 ASP A N 1
ATOM 585 C CA . ASP A 1 79 ? -2.227 -1.402 -4.254 1.00 98.00 79 ASP A CA 1
ATOM 586 C C . ASP A 1 79 ? -2.372 -0.877 -5.687 1.00 98.00 79 ASP A C 1
ATOM 588 O O . ASP A 1 79 ? -3.254 -1.257 -6.453 1.00 98.00 79 ASP A O 1
ATOM 592 N N . SER A 1 80 ? -1.530 0.095 -6.024 1.00 95.81 80 SER A N 1
ATOM 593 C CA . SER A 1 80 ? -1.590 0.861 -7.266 1.00 95.81 80 SER A CA 1
ATOM 594 C C . SER A 1 80 ? -0.261 1.562 -7.511 1.00 95.81 80 SER A C 1
ATOM 596 O O . SER A 1 80 ? 0.507 1.798 -6.576 1.00 95.81 80 SER A O 1
ATOM 598 N N . ILE A 1 81 ? 0.004 1.959 -8.755 1.00 93.69 81 ILE A N 1
ATOM 599 C CA . ILE A 1 81 ? 1.175 2.783 -9.066 1.00 93.69 81 ILE A CA 1
ATOM 600 C C . ILE A 1 81 ? 1.064 4.201 -8.486 1.00 93.69 81 ILE A C 1
ATOM 602 O O . ILE A 1 81 ? 2.053 4.846 -8.163 1.00 93.69 81 ILE A O 1
ATOM 606 N N . GLY A 1 82 ? -0.134 4.739 -8.376 1.00 93.69 82 GLY A N 1
ATOM 607 C CA . GLY A 1 82 ? -0.357 6.133 -8.034 1.00 93.69 82 GLY A CA 1
ATOM 608 C C . GLY A 1 82 ? -1.830 6.443 -8.173 1.00 93.69 82 GLY A C 1
ATOM 609 O O . GLY A 1 82 ? -2.572 5.644 -8.729 1.00 93.69 82 GLY A O 1
ATOM 610 N N . ILE A 1 83 ? -2.255 7.600 -7.681 1.00 94.50 83 ILE A N 1
ATOM 611 C CA . ILE A 1 83 ? -3.647 8.035 -7.784 1.00 94.50 83 ILE A CA 1
ATOM 612 C C . ILE A 1 83 ? -3.625 9.472 -8.289 1.00 94.50 83 ILE A C 1
ATOM 614 O O . ILE A 1 83 ? -3.375 10.414 -7.539 1.00 94.50 83 ILE A O 1
ATOM 618 N N . ALA A 1 84 ? -3.815 9.648 -9.591 1.00 93.94 84 ALA A N 1
ATOM 619 C CA . ALA A 1 84 ? -3.852 10.959 -10.210 1.00 93.94 84 ALA A CA 1
ATOM 620 C C . ALA A 1 84 ? -5.237 11.583 -10.052 1.00 93.94 84 ALA A C 1
ATOM 622 O O . ALA A 1 84 ? -6.252 10.968 -10.371 1.00 93.94 84 ALA A O 1
ATOM 623 N N . ARG A 1 85 ? -5.277 12.866 -9.671 1.00 95.19 85 ARG A N 1
ATOM 624 C CA . ARG A 1 85 ? -6.525 13.651 -9.602 1.00 95.19 85 ARG A CA 1
ATOM 625 C C . ARG A 1 85 ? -7.331 13.566 -10.898 1.00 95.19 85 ARG A C 1
ATOM 627 O O . ARG A 1 85 ? -8.542 13.418 -10.866 1.00 95.19 85 ARG A O 1
ATOM 634 N N . ARG A 1 86 ? -6.647 13.616 -12.043 1.00 94.25 86 ARG A N 1
ATOM 635 C CA . ARG A 1 86 ? -7.261 13.649 -13.379 1.00 94.25 86 ARG A CA 1
ATOM 636 C C . ARG A 1 86 ? -7.366 12.275 -14.054 1.00 94.25 86 ARG A C 1
ATOM 638 O O . ARG A 1 86 ? -7.533 12.217 -15.269 1.00 94.25 86 ARG A O 1
ATOM 645 N N . VAL A 1 87 ? -7.262 11.167 -13.308 1.00 93.19 87 VAL A N 1
ATOM 646 C CA . VAL A 1 87 ? -7.359 9.809 -13.889 1.00 93.19 87 VAL A CA 1
ATOM 647 C C . VAL A 1 87 ? -8.694 9.579 -14.617 1.00 93.19 87 VAL A C 1
ATOM 649 O O . VAL A 1 87 ? -8.729 8.925 -15.657 1.00 93.19 87 VAL A O 1
ATOM 652 N N . ALA A 1 88 ? -9.773 10.198 -14.126 1.00 92.56 88 ALA A N 1
ATOM 653 C CA . ALA A 1 88 ? -11.117 10.161 -14.707 1.00 92.56 88 ALA A CA 1
ATOM 654 C C . ALA A 1 88 ? -11.383 11.286 -15.737 1.00 92.56 88 ALA A C 1
ATOM 656 O O . ALA A 1 88 ? -12.534 11.589 -16.045 1.00 92.56 88 ALA A O 1
ATOM 657 N N . GLY A 1 89 ? -10.331 11.925 -16.261 1.00 89.94 89 GLY A N 1
ATOM 658 C CA . GLY A 1 89 ? -10.415 13.048 -17.200 1.00 89.94 89 GLY A CA 1
ATOM 659 C C . GLY A 1 89 ? -10.112 14.411 -16.567 1.00 89.94 89 GLY A C 1
ATOM 660 O O . GLY A 1 89 ? -9.950 14.542 -15.356 1.00 89.94 89 GLY A O 1
ATOM 661 N N . LEU A 1 90 ? -10.012 15.447 -17.409 1.00 89.06 90 LEU A N 1
ATOM 662 C CA . LEU A 1 90 ? -9.617 16.803 -16.991 1.00 89.06 90 LEU A CA 1
ATOM 663 C C . LEU A 1 90 ? -10.678 17.518 -16.142 1.00 89.06 90 LEU A C 1
ATOM 665 O O . LEU A 1 90 ? -10.324 18.362 -15.322 1.00 89.06 90 LEU A O 1
ATOM 669 N N . GLU A 1 91 ? -11.946 17.144 -16.304 1.00 91.44 91 GLU A N 1
ATOM 670 C CA . GLU A 1 91 ? -13.087 17.768 -15.621 1.00 91.44 91 GLU A CA 1
ATOM 671 C C . GLU A 1 91 ? -13.330 17.210 -14.212 1.00 91.44 91 GLU A C 1
ATOM 673 O O . GLU A 1 91 ? -14.037 17.818 -13.414 1.00 91.44 91 GLU A O 1
ATOM 678 N N . ARG A 1 92 ? -12.735 16.058 -13.882 1.00 93.56 92 ARG A N 1
ATOM 679 C CA . ARG A 1 92 ? -12.944 15.356 -12.610 1.00 93.56 92 ARG A CA 1
ATOM 680 C C . ARG A 1 92 ? -11.713 15.444 -11.724 1.00 93.56 92 ARG A C 1
ATOM 682 O O . ARG A 1 92 ? -10.584 15.491 -12.219 1.00 93.56 92 ARG A O 1
ATOM 689 N N . ASP A 1 93 ? -11.927 15.499 -10.416 1.00 97.19 93 ASP A N 1
ATOM 690 C CA . ASP A 1 93 ? -10.874 15.311 -9.418 1.00 97.19 93 ASP A CA 1
ATOM 691 C C . ASP A 1 93 ? -11.210 14.060 -8.611 1.00 97.19 93 ASP A C 1
ATOM 693 O O . ASP A 1 93 ? -11.947 14.107 -7.631 1.00 97.19 93 ASP A O 1
ATOM 697 N N . PHE A 1 94 ? -10.662 12.931 -9.053 1.00 97.44 94 PHE A N 1
ATOM 698 C CA . PHE A 1 94 ? -10.930 11.616 -8.483 1.00 97.44 94 PHE A CA 1
ATOM 699 C C . PHE A 1 94 ? -10.623 11.549 -6.981 1.00 97.44 94 PHE A C 1
ATOM 701 O O . PHE A 1 94 ? -11.348 10.912 -6.222 1.00 97.44 94 PHE A O 1
ATOM 708 N N . ILE A 1 95 ? -9.574 12.242 -6.525 1.00 97.62 95 ILE A N 1
ATOM 709 C CA . ILE A 1 95 ? -9.203 12.262 -5.105 1.00 97.62 95 ILE A CA 1
ATOM 710 C C . ILE A 1 95 ? -10.245 13.049 -4.310 1.00 97.62 95 ILE A C 1
ATOM 712 O O . ILE A 1 95 ? -10.678 12.597 -3.251 1.00 97.62 95 ILE A O 1
ATOM 716 N N . ALA A 1 96 ? -10.651 14.222 -4.806 1.00 98.06 96 ALA A N 1
ATOM 717 C CA . ALA A 1 96 ? -11.678 15.029 -4.152 1.00 98.06 96 ALA A CA 1
ATOM 718 C C . ALA A 1 96 ? -13.027 14.298 -4.096 1.00 98.06 96 ALA A C 1
ATOM 720 O O . ALA A 1 96 ? -13.700 14.341 -3.070 1.00 98.06 96 ALA A O 1
ATOM 721 N N . GLU A 1 97 ? -13.391 13.588 -5.163 1.00 98.50 97 GLU A N 1
ATOM 722 C CA . GLU A 1 97 ? -14.606 12.773 -5.224 1.00 98.50 97 GLU A CA 1
ATOM 723 C C . GLU A 1 97 ? -14.599 11.650 -4.181 1.00 98.50 97 GLU A C 1
ATOM 725 O O . GLU A 1 97 ? -15.562 11.530 -3.431 1.00 98.50 97 GLU A O 1
ATOM 730 N N . VAL A 1 98 ? -13.511 10.872 -4.063 1.00 98.69 98 VAL A N 1
ATOM 731 C CA . VAL A 1 98 ? -13.403 9.832 -3.019 1.00 98.69 98 VAL A CA 1
ATOM 732 C C . VAL A 1 98 ? -13.557 10.439 -1.626 1.00 98.69 98 VAL A C 1
ATOM 734 O O . VAL A 1 98 ? -14.305 9.915 -0.802 1.00 98.69 98 VAL A O 1
ATOM 737 N N . ARG A 1 99 ? -12.867 11.554 -1.362 1.00 98.56 99 ARG A N 1
ATOM 738 C CA . ARG A 1 99 ? -12.909 12.230 -0.060 1.00 98.56 99 ARG A CA 1
ATOM 739 C C . ARG A 1 99 ? -14.312 12.721 0.288 1.00 98.56 99 ARG A C 1
ATOM 741 O O . ARG A 1 99 ? -14.739 12.541 1.424 1.00 98.56 99 ARG A O 1
ATOM 748 N N . TRP A 1 100 ? -15.037 13.294 -0.672 1.00 98.50 100 TRP A N 1
ATOM 749 C CA . TRP A 1 100 ? -16.412 13.738 -0.449 1.00 98.50 100 TRP A CA 1
ATOM 750 C C . TRP A 1 100 ? -17.386 12.575 -0.271 1.00 98.50 100 TRP A C 1
ATOM 752 O O . TRP A 1 100 ? -18.160 12.591 0.681 1.00 98.50 100 TRP A O 1
ATOM 762 N N . CYS A 1 101 ? -17.300 11.531 -1.097 1.00 98.62 101 CYS A N 1
ATOM 763 C CA . CYS A 1 101 ? -18.131 10.340 -0.920 1.00 98.62 101 CYS A CA 1
ATOM 764 C C . CYS A 1 101 ? -17.888 9.669 0.443 1.00 98.62 101 CYS A C 1
ATOM 766 O O . CYS A 1 101 ? -18.830 9.205 1.080 1.00 98.62 101 CYS A O 1
ATOM 768 N N . ALA A 1 102 ? -16.641 9.631 0.921 1.00 98.69 102 ALA A N 1
ATOM 769 C CA . ALA A 1 102 ? -16.320 9.124 2.254 1.00 98.69 102 ALA A CA 1
ATOM 770 C C . ALA A 1 102 ? -16.885 10.031 3.359 1.00 98.69 102 ALA A C 1
ATOM 772 O O . ALA A 1 102 ? -17.489 9.534 4.311 1.00 98.69 102 ALA A O 1
ATOM 773 N N . HIS A 1 103 ? -16.739 11.353 3.214 1.00 98.38 103 HIS A N 1
ATOM 774 C CA . HIS A 1 103 ? -17.299 12.335 4.141 1.00 98.38 103 HIS A CA 1
ATOM 775 C C . HIS A 1 103 ? -18.813 12.159 4.308 1.00 98.38 103 HIS A C 1
ATOM 777 O O . HIS A 1 103 ? -19.296 12.080 5.433 1.00 98.38 103 HIS A O 1
ATOM 783 N N . GLU A 1 104 ? -19.556 12.008 3.212 1.00 98.50 104 GLU A N 1
ATOM 784 C CA . GLU A 1 104 ? -21.005 11.772 3.257 1.00 98.50 104 GLU A CA 1
ATOM 785 C C . GLU A 1 104 ? -21.378 10.482 4.012 1.00 98.50 104 GLU A C 1
ATOM 787 O O . GLU A 1 104 ? -22.440 10.411 4.629 1.00 98.50 104 GLU A O 1
ATOM 792 N N . GLN A 1 105 ? -20.506 9.467 4.008 1.00 98.44 105 GLN A N 1
ATOM 793 C CA . GLN A 1 105 ? -20.767 8.168 4.638 1.00 98.44 105 GLN A CA 1
ATOM 794 C C . GLN A 1 105 ? -20.395 8.088 6.129 1.00 98.44 105 GLN A C 1
ATOM 796 O O . GLN A 1 105 ? -20.981 7.266 6.844 1.00 98.44 105 GLN A O 1
ATOM 801 N N . CYS A 1 106 ? -19.415 8.872 6.600 1.00 97.56 106 CYS A N 1
ATOM 802 C CA . CYS A 1 106 ? -18.861 8.749 7.965 1.00 97.56 106 CYS A CA 1
ATOM 803 C C . CYS A 1 106 ? -18.567 10.080 8.693 1.00 97.56 106 CYS A C 1
ATOM 805 O O . CYS A 1 106 ? -18.243 10.092 9.886 1.00 97.56 106 CYS A O 1
ATOM 807 N N . GLY A 1 107 ? -18.690 11.217 8.006 1.00 97.25 107 GLY A N 1
ATOM 808 C CA . GLY A 1 107 ? -18.491 12.554 8.566 1.00 97.25 107 GLY A CA 1
ATOM 809 C C . GLY A 1 107 ? -17.034 12.954 8.820 1.00 97.25 107 GLY A C 1
ATOM 810 O O . GLY A 1 107 ? -16.804 14.008 9.404 1.00 97.25 107 GLY A O 1
ATOM 811 N N . ILE A 1 108 ? -16.044 12.151 8.409 1.00 97.06 108 ILE A N 1
ATOM 812 C CA . ILE A 1 108 ? -14.625 12.550 8.446 1.00 97.06 108 ILE A CA 1
ATOM 813 C C . ILE A 1 108 ? -14.414 13.691 7.440 1.00 97.06 108 ILE A C 1
ATOM 815 O O . ILE A 1 108 ? -14.905 13.613 6.313 1.00 97.06 108 ILE A O 1
ATOM 819 N N . GLY A 1 109 ? -13.730 14.767 7.839 1.00 95.94 109 GLY A N 1
ATOM 820 C CA . GLY A 1 109 ? -13.454 15.907 6.957 1.00 95.94 109 GLY A CA 1
ATOM 821 C C . GLY A 1 109 ? -12.657 15.475 5.715 1.00 95.94 109 GLY A C 1
ATOM 822 O O . GLY A 1 109 ? -11.720 14.690 5.854 1.00 95.94 109 GLY A O 1
ATOM 823 N N . PRO A 1 110 ? -12.970 15.948 4.495 1.00 96.06 110 PRO A N 1
ATOM 824 C CA . PRO A 1 110 ? -12.218 15.585 3.286 1.00 96.06 110 PRO A CA 1
ATOM 825 C C . PRO A 1 110 ? -10.703 15.833 3.383 1.00 96.06 110 PRO A C 1
ATOM 827 O O . PRO A 1 110 ? -9.899 15.105 2.798 1.00 96.06 110 PRO A O 1
ATOM 830 N N . GLU A 1 111 ? -10.301 16.872 4.110 1.00 93.69 111 GLU A N 1
ATOM 831 C CA . GLU A 1 111 ? -8.914 17.228 4.409 1.00 93.69 111 GLU A CA 1
ATOM 832 C C . GLU A 1 111 ? -8.218 16.245 5.361 1.00 93.69 111 GLU A C 1
ATOM 834 O O . GLU A 1 111 ? -6.993 16.144 5.328 1.00 93.69 111 GLU A O 1
ATOM 839 N N . ASP A 1 112 ? -8.997 15.482 6.130 1.00 95.00 112 ASP A N 1
ATOM 840 C CA . ASP A 1 112 ? -8.554 14.464 7.087 1.00 95.00 112 ASP A CA 1
ATOM 841 C C . ASP A 1 112 ? -8.471 13.062 6.482 1.00 95.00 112 ASP A C 1
ATOM 843 O O . ASP A 1 112 ? -8.290 12.076 7.193 1.00 95.00 112 ASP A O 1
ATOM 847 N N . ILE A 1 113 ? -8.584 12.955 5.158 1.00 97.00 113 ILE A N 1
ATOM 848 C CA . ILE A 1 113 ? -8.516 11.688 4.433 1.00 97.00 113 ILE A CA 1
ATOM 849 C C . ILE A 1 113 ? -7.295 11.698 3.514 1.00 97.00 113 ILE A C 1
ATOM 851 O O . ILE A 1 113 ? -7.237 12.429 2.519 1.00 97.00 113 ILE A O 1
ATOM 855 N N . MET A 1 114 ? -6.312 10.852 3.804 1.00 96.38 114 MET A N 1
ATOM 856 C CA . MET A 1 114 ? -5.121 10.663 2.979 1.00 96.38 114 MET A CA 1
ATOM 857 C C . MET A 1 114 ? -5.230 9.380 2.153 1.00 96.38 114 MET A C 1
ATOM 859 O O . MET A 1 114 ? -5.481 8.308 2.692 1.00 96.38 114 MET A O 1
ATOM 863 N N . LEU A 1 115 ? -5.000 9.490 0.842 1.00 97.12 115 LEU A N 1
ATOM 864 C CA . LEU A 1 115 ? -4.877 8.344 -0.054 1.00 97.12 115 LEU A CA 1
ATOM 865 C C . LEU A 1 115 ? -3.407 8.156 -0.433 1.00 97.12 115 LEU A C 1
ATOM 867 O O . LEU A 1 115 ? -2.761 9.086 -0.918 1.00 97.12 115 LEU A O 1
ATOM 871 N N . CYS A 1 116 ? -2.911 6.943 -0.243 1.00 96.19 116 CYS A N 1
ATOM 872 C CA . CYS A 1 116 ? -1.550 6.517 -0.521 1.00 96.19 116 CYS A CA 1
ATOM 873 C C . CYS A 1 116 ? -1.577 5.372 -1.535 1.00 96.19 116 CYS A C 1
ATOM 875 O O . CYS A 1 116 ? -2.396 4.463 -1.433 1.00 96.19 116 CYS A O 1
ATOM 877 N N . ALA A 1 117 ? -0.647 5.386 -2.483 1.00 96.88 117 ALA A N 1
ATOM 878 C CA . ALA A 1 117 ? -0.399 4.256 -3.366 1.00 96.88 117 ALA A CA 1
ATOM 879 C C . ALA A 1 117 ? 0.824 3.481 -2.870 1.00 96.88 117 ALA A C 1
ATOM 881 O O . ALA A 1 117 ? 1.808 4.098 -2.454 1.00 96.88 117 ALA A O 1
ATOM 882 N N . THR A 1 118 ? 0.803 2.151 -2.958 1.00 97.25 118 THR A N 1
ATOM 883 C CA . THR A 1 118 ? 2.006 1.343 -2.676 1.00 97.25 118 THR A CA 1
ATOM 884 C C . THR A 1 118 ? 3.115 1.569 -3.704 1.00 97.25 118 THR A C 1
ATOM 886 O O . THR A 1 118 ? 4.286 1.346 -3.407 1.00 97.25 118 THR A O 1
ATOM 889 N N . HIS A 1 119 ? 2.752 2.099 -4.876 1.00 96.06 119 HIS A N 1
ATOM 890 C CA . HIS A 1 119 ? 3.590 2.303 -6.054 1.00 96.06 119 HIS A CA 1
ATOM 891 C C . HIS A 1 119 ? 3.876 1.014 -6.847 1.00 96.06 119 HIS A C 1
ATOM 893 O O . HIS A 1 119 ? 4.848 0.943 -7.592 1.00 96.06 119 HIS A O 1
ATOM 899 N N . ALA A 1 120 ? 3.024 -0.010 -6.723 1.00 95.19 120 ALA A N 1
ATOM 900 C CA . ALA A 1 120 ? 3.155 -1.254 -7.480 1.00 95.19 120 ALA A CA 1
ATOM 901 C C . ALA A 1 120 ? 2.899 -1.054 -8.983 1.00 95.19 120 ALA A C 1
ATOM 903 O O . ALA A 1 120 ? 1.891 -0.480 -9.398 1.00 95.19 120 ALA A O 1
ATOM 904 N N . HIS A 1 121 ? 3.809 -1.558 -9.818 1.00 93.94 121 HIS A N 1
ATOM 905 C CA . HIS A 1 121 ? 3.793 -1.310 -11.265 1.00 93.94 121 HIS A CA 1
ATOM 906 C C . HIS A 1 121 ? 3.011 -2.332 -12.104 1.00 93.94 121 HIS A C 1
ATOM 908 O O . HIS A 1 121 ? 2.812 -2.091 -13.295 1.00 93.94 121 HIS A O 1
ATOM 914 N N . SER A 1 122 ? 2.572 -3.449 -11.522 1.00 93.81 122 SER A N 1
ATOM 915 C CA . SER A 1 122 ? 1.690 -4.429 -12.181 1.00 93.81 122 SER A CA 1
ATOM 916 C C . SER A 1 122 ? 0.239 -4.239 -11.751 1.00 93.81 122 SER A C 1
ATOM 918 O O . SER A 1 122 ? -0.467 -5.168 -11.368 1.00 93.81 122 SER A O 1
ATOM 920 N N . THR A 1 123 ? -0.190 -2.979 -11.834 1.00 94.12 123 THR A N 1
ATOM 921 C CA . THR A 1 123 ? -1.514 -2.470 -11.463 1.00 94.12 123 THR A CA 1
ATOM 922 C C . THR A 1 123 ? -2.066 -1.580 -12.595 1.00 94.12 123 THR A C 1
ATOM 924 O O . THR A 1 123 ? -1.307 -1.199 -13.501 1.00 94.12 123 THR A O 1
ATOM 927 N N . PRO A 1 124 ? -3.377 -1.263 -12.613 1.00 92.62 124 PRO A N 1
ATOM 928 C CA . PRO A 1 124 ? -3.936 -0.286 -13.548 1.00 92.62 124 PRO A CA 1
ATOM 929 C C . PRO A 1 124 ? -3.209 1.062 -13.517 1.00 92.62 124 PRO A C 1
ATOM 931 O O . PRO A 1 124 ? -2.714 1.485 -12.472 1.00 92.62 124 PRO A O 1
ATOM 934 N N . ASP A 1 125 ? -3.198 1.779 -14.645 1.00 89.06 125 ASP A N 1
ATOM 935 C CA . ASP A 1 125 ? -2.612 3.127 -14.738 1.00 89.06 125 ASP A CA 1
ATOM 936 C C . ASP A 1 125 ? -3.488 4.197 -14.060 1.00 89.06 125 ASP A C 1
ATOM 938 O O . ASP A 1 125 ? -4.055 5.088 -14.695 1.00 89.06 125 ASP A O 1
ATOM 942 N N . LEU A 1 126 ? -3.589 4.119 -12.734 1.00 92.12 126 LEU A N 1
ATOM 943 C CA . LEU A 1 126 ? -4.204 5.159 -11.913 1.00 92.12 126 LEU A CA 1
ATOM 944 C C . LEU A 1 126 ? -3.301 6.395 -11.757 1.00 92.12 126 LEU A C 1
ATOM 946 O O . LEU A 1 126 ? -3.760 7.441 -11.303 1.00 92.12 126 LEU A O 1
ATOM 950 N N . GLY A 1 127 ? -2.032 6.302 -12.171 1.00 89.50 127 GLY A N 1
ATOM 951 C CA . GLY A 1 127 ? -1.058 7.395 -12.143 1.00 89.50 127 GLY A CA 1
ATOM 952 C C . GLY A 1 127 ? -1.270 8.454 -13.229 1.00 89.50 127 GLY A C 1
ATOM 953 O O . GLY A 1 127 ? -0.641 9.510 -13.173 1.00 89.50 127 GLY A O 1
ATOM 954 N N . GLY A 1 128 ? -2.165 8.208 -14.191 1.00 86.31 128 GLY A N 1
ATOM 955 C CA . GLY A 1 128 ? -2.492 9.163 -15.250 1.00 86.31 128 GLY A CA 1
ATOM 956 C C . GLY A 1 128 ? -1.362 9.349 -16.263 1.00 86.31 128 GLY A C 1
ATOM 957 O O . GLY A 1 128 ? -1.256 10.415 -16.871 1.00 86.31 128 GLY A O 1
ATOM 958 N N . PHE A 1 129 ? -0.506 8.337 -16.448 1.00 84.12 129 PHE A N 1
ATOM 959 C CA . PHE A 1 129 ? 0.558 8.378 -17.456 1.00 84.12 129 PHE A CA 1
ATOM 960 C C . PHE A 1 129 ? -0.008 8.245 -18.879 1.00 84.12 129 PHE A C 1
ATOM 962 O O . PHE A 1 129 ? 0.575 8.744 -19.847 1.00 84.12 129 PHE A O 1
ATOM 969 N N . ARG A 1 130 ? -1.171 7.602 -19.004 1.00 81.38 130 ARG A N 1
ATOM 970 C CA . ARG A 1 130 ? -2.022 7.538 -20.193 1.00 81.38 130 ARG A CA 1
ATOM 971 C C . ARG A 1 130 ? -3.452 7.941 -19.849 1.00 81.38 130 ARG A C 1
ATOM 973 O O . ARG A 1 130 ? -3.861 8.005 -18.693 1.00 81.38 130 ARG A O 1
ATOM 980 N N . SER A 1 131 ? -4.246 8.186 -20.886 1.00 82.94 131 SER A N 1
ATOM 981 C CA . SER A 1 131 ? -5.668 8.490 -20.749 1.00 82.94 131 SER A CA 1
ATOM 982 C C . SER A 1 131 ? -6.479 7.222 -20.467 1.00 82.94 131 SER A C 1
ATOM 984 O O . SER A 1 131 ? -7.214 6.756 -21.334 1.00 82.94 131 SER A O 1
ATOM 986 N N . LEU A 1 132 ? -6.361 6.668 -19.254 1.00 87.31 132 LEU A N 1
ATOM 987 C CA . LEU A 1 132 ? -7.097 5.468 -18.835 1.00 87.31 132 LEU A CA 1
ATOM 988 C C . LEU A 1 132 ? -8.606 5.597 -19.102 1.00 87.31 132 LEU A C 1
ATOM 990 O O . LEU A 1 132 ? -9.217 4.674 -19.631 1.00 87.31 132 LEU A O 1
ATOM 994 N N . ALA A 1 133 ? -9.175 6.778 -18.843 1.00 86.88 133 ALA A N 1
ATOM 995 C CA . ALA A 1 133 ? -10.574 7.120 -19.108 1.00 86.88 133 ALA A CA 1
ATOM 996 C C . ALA A 1 133 ? -11.040 6.913 -20.567 1.00 86.88 133 ALA A C 1
ATOM 998 O O . ALA A 1 133 ? -12.239 6.799 -20.807 1.00 86.88 133 ALA A O 1
ATOM 999 N N . GLN A 1 134 ? -10.128 6.859 -21.546 1.00 87.44 134 GLN A N 1
ATOM 1000 C CA . GLN A 1 134 ? -10.469 6.599 -22.953 1.00 87.44 134 GLN A CA 1
ATOM 1001 C C . GLN A 1 134 ? -10.684 5.108 -23.251 1.00 87.44 134 GLN A C 1
ATOM 1003 O O . GLN A 1 134 ? -11.196 4.767 -24.318 1.00 87.44 134 GLN A O 1
ATOM 1008 N N . HIS A 1 135 ? -10.305 4.208 -22.340 1.00 89.38 135 HIS A N 1
ATOM 1009 C CA . HIS A 1 135 ? -10.514 2.777 -22.526 1.00 89.38 135 HIS A CA 1
ATOM 1010 C C . HIS A 1 135 ? -11.971 2.377 -22.229 1.00 89.38 135 HIS A C 1
ATOM 1012 O O . HIS A 1 135 ? -12.541 2.817 -21.225 1.00 89.38 135 HIS A O 1
ATOM 1018 N N . PRO A 1 136 ? -12.586 1.508 -23.058 1.00 90.69 136 PRO A N 1
ATOM 1019 C CA . PRO A 1 136 ? -13.936 1.009 -22.811 1.00 90.69 136 PRO A CA 1
ATOM 1020 C C . PRO A 1 136 ? -14.084 0.403 -21.410 1.00 90.69 136 PRO A C 1
ATOM 1022 O O . PRO A 1 136 ? -13.274 -0.419 -20.992 1.00 90.69 136 PRO A O 1
ATOM 1025 N N . GLY A 1 137 ? -15.121 0.817 -20.680 1.00 92.19 137 GLY A N 1
ATOM 1026 C CA . GLY A 1 137 ? -15.401 0.339 -19.321 1.00 92.19 137 GLY A CA 1
ATOM 1027 C C . GLY A 1 137 ? -14.549 0.969 -18.211 1.00 92.19 137 GLY A C 1
ATOM 1028 O O . GLY A 1 137 ? -14.908 0.827 -17.044 1.00 92.19 137 GLY A O 1
ATOM 1029 N N . ALA A 1 138 ? -13.490 1.722 -18.534 1.00 93.31 138 ALA A N 1
ATOM 1030 C CA . ALA A 1 138 ? -12.613 2.316 -17.524 1.00 93.31 138 ALA A CA 1
ATOM 1031 C C . ALA A 1 138 ? -13.325 3.345 -16.639 1.00 93.31 138 ALA A C 1
ATOM 1033 O O . ALA A 1 138 ? -13.105 3.350 -15.437 1.00 93.31 138 ALA A O 1
ATOM 1034 N N . MET A 1 139 ? -14.216 4.170 -17.198 1.00 95.06 139 MET A N 1
ATOM 1035 C CA . MET A 1 139 ? -14.979 5.147 -16.407 1.00 95.06 139 MET A CA 1
ATOM 1036 C C . MET A 1 139 ? -15.913 4.480 -15.392 1.00 95.06 139 MET A C 1
ATOM 1038 O O . MET A 1 139 ? -15.920 4.870 -14.231 1.00 95.06 139 MET A O 1
ATOM 1042 N N . ALA A 1 140 ? -16.636 3.434 -15.805 1.00 96.38 140 ALA A N 1
ATOM 1043 C CA . ALA A 1 140 ? -17.503 2.679 -14.901 1.00 96.38 140 ALA A CA 1
ATOM 1044 C C . ALA A 1 140 ? -16.696 1.980 -13.796 1.00 96.38 140 ALA A C 1
ATOM 1046 O O . ALA A 1 140 ? -17.112 1.954 -12.641 1.00 96.38 140 ALA A O 1
ATOM 1047 N N . TRP A 1 141 ? -15.518 1.450 -14.139 1.00 96.62 141 TRP A N 1
ATOM 1048 C CA . TRP A 1 141 ? -14.602 0.883 -13.155 1.00 96.62 141 TRP A CA 1
ATOM 1049 C C . TRP A 1 141 ? -14.038 1.943 -12.200 1.00 96.62 141 TRP A C 1
ATOM 1051 O O . TRP A 1 141 ? -13.980 1.688 -11.004 1.00 96.62 141 TRP A O 1
ATOM 1061 N N . LEU A 1 142 ? -13.676 3.134 -12.686 1.00 97.06 142 LEU A N 1
ATOM 1062 C CA . LEU A 1 142 ? -13.229 4.241 -11.836 1.00 97.06 142 LEU A CA 1
ATOM 1063 C C . LEU A 1 142 ? -14.335 4.689 -10.873 1.00 97.06 142 LEU A C 1
ATOM 1065 O O . LEU A 1 142 ? -14.050 4.908 -9.702 1.00 97.06 142 LEU A O 1
ATOM 1069 N N . ASP A 1 143 ? -15.589 4.776 -11.320 1.00 97.88 143 ASP A N 1
ATOM 1070 C CA . ASP A 1 143 ? -16.715 5.096 -10.434 1.00 97.88 143 ASP A CA 1
ATOM 1071 C C . ASP A 1 143 ? -16.910 4.021 -9.353 1.00 97.88 143 ASP A C 1
ATOM 1073 O O . ASP A 1 143 ? -17.044 4.353 -8.177 1.00 97.88 143 ASP A O 1
ATOM 1077 N N . ALA A 1 144 ? -16.826 2.738 -9.721 1.00 98.31 144 ALA A N 1
ATOM 1078 C CA . ALA A 1 144 ? -16.874 1.642 -8.754 1.00 98.31 144 ALA A CA 1
ATOM 1079 C C . ALA A 1 144 ? -15.693 1.688 -7.770 1.00 98.31 144 ALA A C 1
ATOM 1081 O O . ALA A 1 144 ? -15.888 1.529 -6.568 1.00 98.31 144 ALA A O 1
ATOM 1082 N N . LEU A 1 145 ? -14.479 1.958 -8.259 1.00 98.50 145 LEU A N 1
ATOM 1083 C CA . LEU A 1 145 ? -13.291 2.103 -7.423 1.00 98.50 145 LEU A CA 1
ATOM 1084 C C . LEU A 1 145 ? -13.439 3.280 -6.454 1.00 98.50 145 LEU A C 1
ATOM 1086 O O . LEU A 1 145 ? -13.112 3.133 -5.281 1.00 98.50 145 LEU A O 1
ATOM 1090 N N . ARG A 1 146 ? -13.961 4.431 -6.902 1.00 98.56 146 ARG A N 1
ATOM 1091 C CA . ARG A 1 146 ? -14.255 5.573 -6.021 1.00 98.56 146 ARG A CA 1
ATOM 1092 C C . ARG A 1 146 ? -15.150 5.137 -4.864 1.00 98.56 146 ARG A C 1
ATOM 1094 O O . ARG A 1 146 ? -14.837 5.434 -3.711 1.00 98.56 146 ARG A O 1
ATOM 1101 N N . ASP A 1 147 ? -16.230 4.427 -5.173 1.00 98.69 147 ASP A N 1
ATOM 1102 C CA . ASP A 1 147 ? -17.200 3.982 -4.175 1.00 98.69 147 ASP A CA 1
ATOM 1103 C C . ASP A 1 147 ? -16.579 2.957 -3.216 1.00 98.69 147 ASP A C 1
ATOM 1105 O O . ASP A 1 147 ? -16.739 3.085 -2.005 1.00 98.69 147 ASP A O 1
ATOM 1109 N N . GLN A 1 148 ? -15.778 2.011 -3.720 1.00 98.81 148 GLN A N 1
ATOM 1110 C CA . GLN A 1 148 ? -15.017 1.065 -2.895 1.00 98.81 148 GLN A CA 1
ATOM 1111 C C . GLN A 1 148 ? -14.049 1.777 -1.938 1.00 98.81 148 GLN A C 1
ATOM 1113 O O . GLN A 1 148 ? -13.985 1.426 -0.758 1.00 98.81 148 GLN A O 1
ATOM 1118 N N . LEU A 1 149 ? -13.319 2.790 -2.421 1.00 98.88 149 LEU A N 1
ATOM 1119 C CA . LEU A 1 149 ? -12.386 3.571 -1.606 1.00 98.88 149 LEU A CA 1
ATOM 1120 C C . LEU A 1 149 ? -13.113 4.395 -0.533 1.00 98.88 149 LEU A C 1
ATOM 1122 O O . LEU A 1 149 ? -12.652 4.464 0.604 1.00 98.88 149 LEU A O 1
ATOM 1126 N N . ALA A 1 150 ? -14.266 4.981 -0.857 1.00 98.88 150 ALA A N 1
ATOM 1127 C CA . ALA A 1 150 ? -15.092 5.677 0.125 1.00 98.88 150 ALA A CA 1
ATOM 1128 C C . ALA A 1 150 ? -15.676 4.712 1.172 1.00 98.88 150 ALA A C 1
ATOM 1130 O O . ALA A 1 150 ? -15.633 4.984 2.374 1.00 98.88 150 ALA A O 1
ATOM 1131 N N . SER A 1 151 ? -16.168 3.554 0.731 1.00 98.75 151 SER A N 1
ATOM 1132 C CA . SER A 1 151 ? -16.757 2.551 1.614 1.00 98.75 151 SER A CA 1
ATOM 1133 C C . SER A 1 151 ? -15.740 1.907 2.546 1.00 98.75 151 SER A C 1
ATOM 1135 O O . SER A 1 151 ? -16.068 1.706 3.711 1.00 98.75 151 SER A O 1
ATOM 1137 N N . VAL A 1 152 ? -14.505 1.632 2.110 1.00 98.88 152 VAL A N 1
ATOM 1138 C CA . VAL A 1 152 ? -13.489 1.072 3.020 1.00 98.88 152 VAL A CA 1
ATOM 1139 C C . VAL A 1 152 ? -13.131 2.050 4.143 1.00 98.88 152 VAL A C 1
ATOM 1141 O O . VAL A 1 152 ? -12.937 1.619 5.277 1.00 98.88 152 VAL A O 1
ATOM 1144 N N . ILE A 1 153 ? -13.144 3.364 3.878 1.00 98.88 153 ILE A N 1
ATOM 1145 C CA . ILE A 1 153 ? -12.986 4.393 4.920 1.00 98.88 153 ILE A CA 1
ATOM 1146 C C . ILE A 1 153 ? -14.155 4.330 5.906 1.00 98.88 153 ILE A C 1
ATOM 1148 O O . ILE A 1 153 ? -13.939 4.260 7.114 1.00 98.88 153 ILE A O 1
ATOM 1152 N N . ALA A 1 154 ? -15.392 4.304 5.406 1.00 98.75 154 ALA A N 1
ATOM 1153 C CA . ALA A 1 154 ? -16.577 4.244 6.258 1.00 98.75 154 ALA A CA 1
ATOM 1154 C C . ALA A 1 154 ? -16.670 2.932 7.061 1.00 98.75 154 ALA A C 1
ATOM 1156 O O . ALA A 1 154 ? -17.147 2.931 8.195 1.00 98.75 154 ALA A O 1
ATOM 1157 N N . MET A 1 155 ? -16.211 1.812 6.498 1.00 98.81 155 MET A N 1
ATOM 1158 C CA . MET A 1 155 ? -16.107 0.528 7.194 1.00 98.81 155 MET A CA 1
ATOM 1159 C C . MET A 1 155 ? -15.075 0.593 8.321 1.00 98.81 155 MET A C 1
ATOM 1161 O O . MET A 1 155 ? -15.373 0.148 9.426 1.00 98.81 155 MET A O 1
ATOM 1165 N N . ALA A 1 156 ? -13.900 1.179 8.063 1.00 98.75 156 ALA A N 1
ATOM 1166 C CA . ALA A 1 156 ? -12.877 1.373 9.084 1.00 98.75 156 ALA A CA 1
ATOM 1167 C C . ALA A 1 156 ? -13.397 2.275 10.212 1.00 98.75 156 ALA A C 1
ATOM 1169 O O . ALA A 1 156 ? -13.289 1.899 11.372 1.00 98.75 156 ALA A O 1
ATOM 1170 N N . ASP A 1 157 ? -14.056 3.393 9.889 1.00 98.38 157 ASP A N 1
ATOM 1171 C CA . ASP A 1 157 ? -14.653 4.294 10.886 1.00 98.38 157 ASP A CA 1
ATOM 1172 C C . ASP A 1 157 ? -15.672 3.574 11.787 1.00 98.38 157 ASP A C 1
ATOM 1174 O O . ASP A 1 157 ? -15.634 3.707 13.010 1.00 98.38 157 ASP A O 1
ATOM 1178 N N . ARG A 1 158 ? -16.530 2.721 11.216 1.00 98.19 158 ARG A N 1
ATOM 1179 C CA . ARG A 1 158 ? -17.503 1.919 11.984 1.00 98.19 158 ARG A CA 1
ATOM 1180 C C . ARG A 1 158 ? -16.861 0.826 12.841 1.00 98.19 158 ARG A C 1
ATOM 1182 O O . ARG A 1 158 ? -17.471 0.403 13.818 1.00 98.19 158 ARG A O 1
ATOM 1189 N N . ALA A 1 159 ? -15.663 0.370 12.483 1.00 97.56 159 ALA A N 1
ATOM 1190 C CA . ALA A 1 159 ? -14.889 -0.625 13.227 1.00 97.56 159 ALA A CA 1
ATOM 1191 C C . ALA A 1 159 ? -13.993 0.002 14.316 1.00 97.56 159 ALA A C 1
ATOM 1193 O O . ALA A 1 159 ? -13.117 -0.669 14.875 1.00 97.56 159 ALA A O 1
ATOM 1194 N N . THR A 1 160 ? -14.177 1.296 14.596 1.00 95.62 160 THR A N 1
ATOM 1195 C CA . THR A 1 160 ? -13.361 2.031 15.559 1.00 95.62 160 THR A CA 1
ATOM 1196 C C . THR A 1 160 ? -13.582 1.527 16.983 1.00 95.62 160 THR A C 1
ATOM 1198 O O . THR A 1 160 ? -14.710 1.367 17.445 1.00 95.62 160 THR A O 1
ATOM 1201 N N . GLY A 1 161 ? -12.485 1.313 17.705 1.00 94.44 161 GLY A N 1
ATOM 1202 C CA . GLY A 1 161 ? -12.497 0.943 19.116 1.00 94.44 161 GLY A CA 1
ATOM 1203 C C . GLY A 1 161 ? -11.228 1.404 19.836 1.00 94.44 161 GLY A C 1
ATOM 1204 O O . GLY A 1 161 ? -10.228 1.688 19.168 1.00 94.44 161 GLY A O 1
ATOM 1205 N N . PRO A 1 162 ? -11.241 1.485 21.181 1.00 93.88 162 PRO A N 1
ATOM 1206 C CA . PRO A 1 162 ? -10.095 1.938 21.965 1.00 93.88 162 PRO A CA 1
ATOM 1207 C C . PRO A 1 162 ? -8.828 1.119 21.697 1.00 93.88 162 PRO A C 1
ATOM 1209 O O . PRO A 1 162 ? -8.877 -0.113 21.609 1.00 93.88 162 PRO A O 1
ATOM 1212 N N . ALA A 1 163 ? -7.689 1.799 21.596 1.00 92.62 163 ALA A N 1
ATOM 1213 C CA . ALA A 1 163 ? -6.422 1.181 21.231 1.00 92.62 163 ALA A CA 1
ATOM 1214 C C . ALA A 1 163 ? -5.204 1.901 21.828 1.00 92.62 163 ALA A C 1
ATOM 1216 O O . ALA A 1 163 ? -5.307 2.919 22.511 1.00 92.62 163 ALA A O 1
ATOM 1217 N N . ARG A 1 164 ? -4.029 1.340 21.555 1.00 89.94 164 ARG A N 1
ATOM 1218 C CA . ARG A 1 164 ? -2.698 1.870 21.843 1.00 89.94 164 ARG A CA 1
ATOM 1219 C C . ARG A 1 164 ? -1.899 1.904 20.549 1.00 89.94 164 ARG A C 1
ATOM 1221 O O . ARG A 1 164 ? -1.999 0.987 19.738 1.00 89.94 164 ARG A O 1
ATOM 1228 N N . LEU A 1 165 ? -1.079 2.934 20.392 1.00 91.00 165 LEU A N 1
ATOM 1229 C CA . LEU A 1 165 ? -0.095 3.042 19.321 1.00 91.00 165 LEU A CA 1
ATOM 1230 C C . LEU A 1 165 ? 1.294 2.703 19.869 1.00 91.00 165 LEU A C 1
ATOM 1232 O O . LEU A 1 165 ? 1.696 3.221 20.909 1.00 91.00 165 LEU A O 1
ATOM 1236 N N . LYS A 1 166 ? 2.033 1.863 19.148 1.00 91.12 166 LYS A N 1
ATOM 1237 C CA . LYS A 1 166 ? 3.430 1.513 19.418 1.00 91.12 166 LYS A CA 1
ATOM 1238 C C . LYS A 1 166 ? 4.274 1.829 18.187 1.00 91.12 166 LYS A C 1
ATOM 1240 O O . LYS A 1 166 ? 3.811 1.642 17.062 1.00 91.12 166 LYS A O 1
ATOM 1245 N N . VAL A 1 167 ? 5.502 2.303 18.392 1.00 91.94 167 VAL A N 1
ATOM 1246 C CA . VAL A 1 167 ? 6.402 2.725 17.309 1.00 91.94 167 VAL A CA 1
ATOM 1247 C C . VAL A 1 167 ? 7.704 1.938 17.365 1.00 91.94 167 VAL A C 1
ATOM 1249 O O . VAL A 1 167 ? 8.367 1.893 18.399 1.00 91.94 167 VAL A O 1
ATOM 1252 N N . GLY A 1 168 ? 8.078 1.341 16.237 1.00 91.88 168 GLY A N 1
ATOM 1253 C CA . GLY A 1 168 ? 9.305 0.574 16.069 1.00 91.88 168 GLY A CA 1
ATOM 1254 C C . GLY A 1 168 ? 10.114 1.073 14.879 1.00 91.88 168 GLY A C 1
ATOM 1255 O O . GLY A 1 168 ? 9.563 1.595 13.908 1.00 91.88 168 GLY A O 1
ATOM 1256 N N . ARG A 1 169 ? 11.435 0.893 14.949 1.00 95.44 169 ARG A N 1
ATOM 1257 C CA . ARG A 1 169 ? 12.363 1.178 13.850 1.00 95.44 169 ARG A CA 1
ATOM 1258 C C . ARG A 1 169 ? 13.270 -0.017 13.602 1.00 95.44 169 ARG A C 1
ATOM 1260 O O . ARG A 1 169 ? 13.767 -0.645 14.540 1.00 95.44 169 ARG A O 1
ATOM 1267 N N . GLY A 1 170 ? 13.465 -0.333 12.334 1.00 96.00 170 GLY A N 1
ATOM 1268 C CA . GLY A 1 170 ? 14.240 -1.468 11.860 1.00 96.00 170 GLY A CA 1
ATOM 1269 C C . GLY A 1 170 ? 15.087 -1.114 10.650 1.00 96.00 170 GLY A C 1
ATOM 1270 O O . GLY A 1 170 ? 15.089 0.025 10.187 1.00 96.00 170 GLY A O 1
ATOM 1271 N N . THR A 1 171 ? 15.803 -2.106 10.132 1.00 97.44 171 THR A N 1
ATOM 1272 C CA . THR A 1 171 ? 16.633 -1.936 8.935 1.00 97.44 171 THR A CA 1
ATOM 1273 C C . THR A 1 171 ? 16.545 -3.173 8.052 1.00 97.44 171 THR A C 1
ATOM 1275 O O . THR A 1 171 ? 16.708 -4.287 8.550 1.00 97.44 171 THR A O 1
ATOM 1278 N N . VAL A 1 172 ? 16.326 -2.983 6.749 1.00 96.88 172 VAL A N 1
ATOM 1279 C CA . VAL A 1 172 ? 16.305 -4.053 5.737 1.00 96.88 172 VAL A CA 1
ATOM 1280 C C . VAL A 1 172 ? 17.363 -3.771 4.679 1.00 96.88 172 VAL A C 1
ATOM 1282 O O . VAL A 1 172 ? 17.084 -3.238 3.608 1.00 96.88 172 VAL A O 1
ATOM 1285 N N . ALA A 1 173 ? 18.599 -4.163 4.979 1.00 94.19 173 ALA A N 1
ATOM 1286 C CA . ALA A 1 173 ? 19.698 -4.036 4.034 1.00 94.19 173 ALA A CA 1
ATOM 1287 C C . ALA A 1 173 ? 19.547 -5.009 2.852 1.00 94.19 173 ALA A C 1
ATOM 1289 O O . ALA A 1 173 ? 19.162 -6.170 3.018 1.00 94.19 173 ALA A O 1
ATOM 1290 N N . GLY A 1 174 ? 19.900 -4.547 1.651 1.00 92.12 174 GLY A N 1
ATOM 1291 C CA . GLY A 1 174 ? 19.979 -5.386 0.449 1.00 92.12 174 GLY A CA 1
ATOM 1292 C C . GLY A 1 174 ? 18.651 -5.629 -0.278 1.00 92.12 174 GLY A C 1
ATOM 1293 O O . GLY A 1 174 ? 18.631 -6.380 -1.257 1.00 92.12 174 GLY A O 1
ATOM 1294 N N . LEU A 1 175 ? 17.556 -4.998 0.158 1.00 95.00 175 LEU A N 1
ATOM 1295 C CA . LEU A 1 175 ? 16.322 -4.927 -0.630 1.00 95.00 175 LEU A CA 1
ATOM 1296 C C . LEU A 1 175 ? 16.447 -3.821 -1.684 1.00 95.00 175 LEU A C 1
ATOM 1298 O O . LEU A 1 175 ? 16.311 -4.095 -2.877 1.00 95.00 175 LEU A O 1
ATOM 1302 N N . GLY A 1 176 ? 16.743 -2.593 -1.248 1.00 93.31 176 GLY A N 1
ATOM 1303 C CA . GLY A 1 176 ? 16.860 -1.415 -2.104 1.00 93.31 176 GLY A CA 1
ATOM 1304 C C . GLY A 1 176 ? 18.301 -1.076 -2.492 1.00 93.31 176 GLY A C 1
ATOM 1305 O O . GLY A 1 176 ? 19.245 -1.348 -1.758 1.00 93.31 176 GLY A O 1
ATOM 1306 N N . ALA A 1 177 ? 18.464 -0.450 -3.655 1.00 92.69 177 ALA A N 1
ATOM 1307 C CA . ALA A 1 177 ? 19.710 0.164 -4.101 1.00 92.69 177 ALA A CA 1
ATOM 1308 C C . ALA A 1 177 ? 19.446 1.478 -4.840 1.00 92.69 177 ALA A C 1
ATOM 1310 O O . ALA A 1 177 ? 18.382 1.671 -5.442 1.00 92.69 177 ALA A O 1
ATOM 1311 N N . GLY A 1 178 ? 20.446 2.362 -4.842 1.00 92.00 178 GLY A N 1
ATOM 1312 C CA . GLY A 1 178 ? 20.441 3.567 -5.659 1.00 92.00 178 GLY A CA 1
ATOM 1313 C C . GLY A 1 178 ? 20.324 3.225 -7.148 1.00 92.00 178 GLY A C 1
ATOM 1314 O O . GLY A 1 178 ? 21.149 2.523 -7.728 1.00 92.00 178 GLY A O 1
ATOM 1315 N N . ARG A 1 179 ? 19.295 3.758 -7.810 1.00 91.06 179 ARG A N 1
ATOM 1316 C CA . ARG A 1 179 ? 19.043 3.578 -9.249 1.00 91.06 179 ARG A CA 1
ATOM 1317 C C . ARG A 1 179 ? 20.101 4.265 -10.117 1.00 91.06 179 ARG A C 1
ATOM 1319 O O . ARG A 1 179 ? 20.235 3.929 -11.296 1.00 91.06 179 ARG A O 1
ATOM 1326 N N . ARG A 1 180 ? 20.800 5.257 -9.564 1.00 93.12 180 ARG A N 1
ATOM 1327 C CA . ARG A 1 180 ? 21.849 6.044 -10.218 1.00 93.12 180 ARG A CA 1
ATOM 1328 C C . ARG A 1 180 ? 23.061 6.119 -9.299 1.00 93.12 180 ARG A C 1
ATOM 1330 O O . ARG A 1 180 ? 22.900 6.469 -8.136 1.00 93.12 180 ARG A O 1
ATOM 1337 N N . LEU A 1 181 ? 24.232 5.829 -9.844 1.00 93.19 181 LEU A N 1
ATOM 1338 C CA . LEU A 1 181 ? 25.500 5.711 -9.120 1.00 93.19 181 LEU A CA 1
ATOM 1339 C C . LEU A 1 181 ? 26.621 6.411 -9.889 1.00 93.19 181 LEU A C 1
ATOM 1341 O O . LEU A 1 181 ? 26.537 6.547 -11.111 1.00 93.19 181 LEU A O 1
ATOM 1345 N N . ARG A 1 182 ? 27.655 6.880 -9.187 1.00 95.81 182 ARG A N 1
ATOM 1346 C CA . ARG A 1 182 ? 28.799 7.575 -9.795 1.00 95.81 182 ARG A CA 1
ATOM 1347 C C . ARG A 1 182 ? 30.005 6.644 -9.844 1.00 95.81 182 ARG A C 1
ATOM 1349 O O . ARG A 1 182 ? 30.404 6.102 -8.813 1.00 95.81 182 ARG A O 1
ATOM 1356 N N . GLY A 1 183 ? 30.586 6.477 -11.027 1.00 96.25 183 GLY A N 1
ATOM 1357 C CA . GLY A 1 183 ? 31.843 5.754 -11.205 1.00 96.25 183 GLY A CA 1
ATOM 1358 C C . GLY A 1 183 ? 33.050 6.570 -10.741 1.00 96.25 183 GLY A C 1
ATOM 1359 O O . GLY A 1 183 ? 32.976 7.794 -10.597 1.00 96.25 183 GLY A O 1
ATOM 1360 N N . THR A 1 184 ? 34.183 5.903 -10.529 1.00 97.06 184 THR A N 1
ATOM 1361 C CA . THR A 1 184 ? 35.482 6.550 -10.258 1.00 97.06 184 THR A CA 1
ATOM 1362 C C . THR A 1 184 ? 35.973 7.401 -11.434 1.00 97.06 184 THR A C 1
ATOM 1364 O O . THR A 1 184 ? 36.739 8.341 -11.237 1.00 97.06 184 THR A O 1
ATOM 1367 N N . ASP A 1 185 ? 35.461 7.146 -12.638 1.00 95.75 185 ASP A N 1
ATOM 1368 C CA . ASP A 1 185 ? 35.632 7.966 -13.843 1.00 95.75 185 ASP A CA 1
ATOM 1369 C C . ASP A 1 185 ? 34.791 9.264 -13.851 1.00 95.75 185 ASP A C 1
ATOM 1371 O O . ASP A 1 185 ? 34.837 10.035 -14.812 1.00 95.75 185 ASP A O 1
ATOM 1375 N N . GLY A 1 186 ? 33.998 9.503 -12.801 1.00 94.81 186 GLY A N 1
ATOM 1376 C CA . GLY A 1 186 ? 33.112 10.656 -12.654 1.00 94.81 186 GLY A CA 1
ATOM 1377 C C . GLY A 1 186 ? 31.787 10.555 -13.418 1.00 94.81 186 GLY A C 1
ATOM 1378 O O . GLY A 1 186 ? 30.974 11.478 -13.324 1.00 94.81 186 GLY A O 1
ATOM 1379 N N . ARG A 1 187 ? 31.526 9.467 -14.157 1.00 95.38 187 ARG A N 1
ATOM 1380 C CA . ARG A 1 187 ? 30.285 9.291 -14.926 1.00 95.38 187 ARG A CA 1
ATOM 1381 C C . ARG A 1 187 ? 29.139 8.800 -14.049 1.00 95.38 187 ARG A C 1
ATOM 1383 O O . ARG A 1 187 ? 29.335 8.099 -13.059 1.00 95.38 187 ARG A O 1
ATOM 1390 N N . LEU A 1 188 ? 27.920 9.160 -14.446 1.00 94.94 188 LEU A N 1
ATOM 1391 C CA . LEU A 1 188 ? 26.686 8.656 -13.852 1.00 94.94 188 LEU A CA 1
ATOM 1392 C C . LEU A 1 188 ? 26.234 7.395 -14.595 1.00 94.94 188 LEU A C 1
ATOM 1394 O O . LEU A 1 188 ? 26.023 7.432 -15.807 1.00 94.94 188 LEU A O 1
ATOM 1398 N N . TYR A 1 189 ? 26.025 6.314 -13.858 1.00 94.19 189 TYR A N 1
ATOM 1399 C CA . TYR A 1 189 ? 25.544 5.033 -14.362 1.00 94.19 189 TYR A CA 1
ATOM 1400 C C . TYR A 1 189 ? 24.146 4.738 -13.819 1.00 94.19 189 TYR A C 1
ATOM 1402 O O . TYR A 1 189 ? 23.814 5.098 -12.687 1.00 94.19 189 TYR A O 1
ATOM 1410 N N . TYR A 1 190 ? 23.320 4.057 -14.613 1.00 92.81 190 TYR A N 1
ATOM 1411 C CA . TYR A 1 190 ? 22.106 3.424 -14.102 1.00 92.81 190 TYR A CA 1
ATOM 1412 C C . TYR A 1 190 ? 22.461 2.103 -13.420 1.00 92.81 190 TYR A C 1
ATOM 1414 O O . TYR A 1 190 ? 23.381 1.418 -13.852 1.00 92.81 190 TYR A O 1
ATOM 1422 N N . TRP A 1 191 ? 21.684 1.700 -12.411 1.00 90.81 191 TRP A N 1
ATOM 1423 C CA . TRP A 1 191 ? 21.892 0.437 -11.685 1.00 90.81 191 TRP A CA 1
ATOM 1424 C C . TRP A 1 191 ? 22.022 -0.788 -12.607 1.00 90.81 191 TRP A C 1
ATOM 1426 O O . TRP A 1 191 ? 22.828 -1.678 -12.353 1.00 90.81 191 TRP A O 1
ATOM 1436 N N . ARG A 1 192 ? 21.262 -0.804 -13.711 1.00 88.94 192 ARG A N 1
ATOM 1437 C CA . ARG A 1 192 ? 21.287 -1.865 -14.731 1.00 88.94 192 ARG A CA 1
ATOM 1438 C C . ARG A 1 192 ? 22.618 -1.973 -15.473 1.00 88.94 192 ARG A C 1
ATOM 1440 O O . ARG A 1 192 ? 23.014 -3.078 -15.822 1.00 88.94 192 ARG A O 1
ATOM 1447 N N . ASP A 1 193 ? 23.274 -0.841 -15.694 1.00 92.50 193 ASP A N 1
ATOM 1448 C CA . ASP A 1 193 ? 24.443 -0.701 -16.566 1.00 92.50 193 ASP A CA 1
ATOM 1449 C C . ASP A 1 193 ? 25.688 -0.321 -15.746 1.00 92.50 193 ASP A C 1
ATOM 1451 O O . ASP A 1 193 ? 26.582 0.374 -16.228 1.00 92.50 193 ASP A O 1
ATOM 1455 N N . ARG A 1 194 ? 25.705 -0.705 -14.464 1.00 91.50 194 ARG A N 1
ATOM 1456 C CA . ARG A 1 194 ? 26.735 -0.300 -13.504 1.00 91.50 194 ARG A CA 1
ATOM 1457 C C . ARG A 1 194 ? 28.091 -0.960 -13.804 1.00 91.50 194 ARG A C 1
ATOM 1459 O O . ARG A 1 194 ? 28.106 -2.125 -14.211 1.00 91.50 194 ARG A O 1
ATOM 1466 N N . PRO A 1 195 ? 29.214 -0.262 -13.558 1.00 93.69 195 PRO A N 1
ATOM 1467 C CA . PRO A 1 195 ? 30.543 -0.849 -13.661 1.00 93.69 195 PRO A CA 1
ATOM 1468 C C . PRO A 1 195 ? 30.796 -1.839 -12.500 1.00 93.69 195 PRO A C 1
ATOM 1470 O O . PRO A 1 195 ? 29.958 -1.958 -11.594 1.00 93.69 195 PRO A O 1
ATOM 1473 N N . PRO A 1 196 ? 31.924 -2.575 -12.512 1.00 95.06 196 PRO A N 1
ATOM 1474 C CA . PRO A 1 196 ? 32.365 -3.394 -11.383 1.00 95.06 196 PRO A CA 1
ATOM 1475 C C . PRO A 1 196 ? 32.342 -2.638 -10.046 1.00 95.06 196 PRO A C 1
ATOM 1477 O O . PRO A 1 196 ? 32.527 -1.425 -9.999 1.00 95.06 196 PRO A O 1
ATOM 1480 N N . ASN A 1 197 ? 32.106 -3.353 -8.939 1.00 93.94 197 ASN A N 1
ATOM 1481 C CA . ASN A 1 197 ? 31.912 -2.731 -7.621 1.00 93.94 197 ASN A CA 1
ATOM 1482 C C . ASN A 1 197 ? 33.106 -1.869 -7.165 1.00 93.94 197 ASN A C 1
ATOM 1484 O O . ASN A 1 197 ? 32.907 -0.896 -6.445 1.00 93.94 197 ASN A O 1
ATOM 1488 N N . ASP A 1 198 ? 34.327 -2.233 -7.555 1.00 96.44 198 ASP A N 1
ATOM 1489 C CA . ASP A 1 198 ? 35.574 -1.518 -7.263 1.00 96.44 198 ASP A CA 1
ATOM 1490 C C . ASP A 1 198 ? 35.771 -0.249 -8.112 1.00 96.44 198 ASP A C 1
ATOM 1492 O O . ASP A 1 198 ? 36.594 0.601 -7.774 1.00 96.44 198 ASP A O 1
ATOM 1496 N N . GLU A 1 199 ? 34.966 -0.070 -9.159 1.00 96.69 199 GLU A N 1
ATOM 1497 C CA . GLU A 1 199 ? 34.925 1.131 -9.999 1.00 96.69 199 GLU A CA 1
ATOM 1498 C C . GLU A 1 199 ? 33.787 2.093 -9.607 1.00 96.69 199 GLU A C 1
ATOM 1500 O O . GLU A 1 199 ? 33.573 3.118 -10.260 1.00 96.69 199 GLU A O 1
ATOM 1505 N N . ILE A 1 200 ? 33.051 1.804 -8.528 1.00 95.81 200 ILE A N 1
ATOM 1506 C CA . ILE A 1 200 ? 31.955 2.647 -8.034 1.00 95.81 200 ILE A CA 1
ATOM 1507 C C . ILE A 1 200 ? 32.477 3.574 -6.934 1.00 95.81 200 ILE A C 1
ATOM 1509 O O . ILE A 1 200 ? 32.892 3.132 -5.866 1.00 95.81 200 ILE A O 1
ATOM 1513 N N . ALA A 1 201 ? 32.417 4.883 -7.186 1.00 95.81 201 ALA A N 1
ATOM 1514 C CA . ALA A 1 201 ? 32.806 5.916 -6.226 1.00 95.81 201 ALA A CA 1
ATOM 1515 C C . ALA A 1 201 ? 31.656 6.330 -5.294 1.00 95.81 201 ALA A C 1
ATOM 1517 O O . ALA A 1 201 ? 31.898 6.805 -4.187 1.00 95.81 201 ALA A O 1
ATOM 1518 N N . ASP A 1 202 ? 30.410 6.197 -5.750 1.00 94.44 202 ASP A N 1
ATOM 1519 C CA . ASP A 1 202 ? 29.209 6.571 -5.002 1.00 94.44 202 ASP A CA 1
ATOM 1520 C C . ASP A 1 202 ? 28.043 5.673 -5.415 1.00 94.44 202 ASP A C 1
ATOM 1522 O O . ASP A 1 202 ? 27.676 5.617 -6.591 1.00 94.44 202 ASP A O 1
ATOM 1526 N N . TRP A 1 203 ? 27.458 4.987 -4.438 1.00 91.19 203 TRP A N 1
ATOM 1527 C CA . TRP A 1 203 ? 26.364 4.035 -4.621 1.00 91.19 203 TRP A CA 1
ATOM 1528 C C . TRP A 1 203 ? 24.998 4.699 -4.831 1.00 91.19 203 TRP A C 1
ATOM 1530 O O . TRP A 1 203 ? 24.014 4.015 -5.125 1.00 91.19 203 TRP A O 1
ATOM 1540 N N . GLY A 1 204 ? 24.940 6.028 -4.735 1.00 89.31 204 GLY A N 1
ATOM 1541 C CA . GLY A 1 204 ? 23.701 6.779 -4.773 1.00 89.31 204 GLY A CA 1
ATOM 1542 C C . GLY A 1 204 ? 22.925 6.669 -3.464 1.00 89.31 204 GLY A C 1
ATOM 1543 O O . GLY A 1 204 ? 23.396 6.139 -2.461 1.00 89.31 204 GLY A O 1
ATOM 1544 N N . ILE A 1 205 ? 21.709 7.208 -3.482 1.00 86.19 205 ILE A N 1
ATOM 1545 C CA . ILE A 1 205 ? 20.854 7.280 -2.297 1.00 86.19 205 ILE A CA 1
ATOM 1546 C C . ILE A 1 205 ? 20.061 5.979 -2.171 1.00 86.19 205 ILE A C 1
ATOM 1548 O O . ILE A 1 205 ? 19.319 5.617 -3.087 1.00 86.19 205 ILE A O 1
ATOM 1552 N N . SER A 1 206 ? 20.178 5.328 -1.018 1.00 87.94 206 SER A N 1
ATOM 1553 C CA . SER A 1 206 ? 19.273 4.288 -0.529 1.00 87.94 206 SER A CA 1
ATOM 1554 C C . SER A 1 206 ? 18.930 4.560 0.932 1.00 87.94 206 SER A C 1
ATOM 1556 O O . SER A 1 206 ? 19.715 5.179 1.648 1.00 87.94 206 SER A O 1
ATOM 1558 N N . ASP A 1 207 ? 17.751 4.121 1.358 1.00 91.69 207 ASP A N 1
ATOM 1559 C CA . ASP A 1 207 ? 17.312 4.197 2.748 1.00 91.69 207 ASP A CA 1
ATOM 1560 C C . ASP A 1 207 ? 16.748 2.832 3.129 1.00 91.69 207 ASP A C 1
ATOM 1562 O O . ASP A 1 207 ? 15.730 2.390 2.590 1.00 91.69 207 ASP A O 1
ATOM 1566 N N . ASP A 1 208 ? 17.481 2.158 4.010 1.00 94.62 208 ASP A N 1
ATOM 1567 C CA . ASP A 1 208 ? 17.142 0.827 4.486 1.00 94.62 208 ASP A CA 1
ATOM 1568 C C . ASP A 1 208 ? 16.300 0.886 5.775 1.00 94.62 208 ASP A C 1
ATOM 1570 O O . ASP A 1 208 ? 15.964 -0.169 6.318 1.00 94.62 208 ASP A O 1
ATOM 1574 N N . GLU A 1 209 ? 15.965 2.077 6.296 1.00 96.25 209 GLU A N 1
ATOM 1575 C CA . GLU A 1 209 ? 15.136 2.231 7.494 1.00 96.25 209 GLU A CA 1
ATOM 1576 C C . GLU A 1 209 ? 13.702 1.749 7.236 1.00 96.25 209 GLU A C 1
ATOM 1578 O O . GLU A 1 209 ? 13.027 2.135 6.280 1.00 96.25 209 GLU A O 1
ATOM 1583 N N . VAL A 1 210 ? 13.213 0.921 8.158 1.00 96.44 210 VAL A N 1
ATOM 1584 C CA . VAL A 1 210 ? 11.800 0.558 8.257 1.00 96.44 210 VAL A CA 1
ATOM 1585 C C . VAL A 1 210 ? 11.221 1.240 9.482 1.00 96.44 210 VAL A C 1
ATOM 1587 O O . VAL A 1 210 ? 11.713 1.040 10.593 1.00 96.44 210 VAL A O 1
ATOM 1590 N N . VAL A 1 211 ? 10.138 1.992 9.303 1.00 95.62 211 VAL A N 1
ATOM 1591 C CA . VAL A 1 211 ? 9.351 2.539 10.418 1.00 95.62 211 VAL A CA 1
ATOM 1592 C C . VAL A 1 211 ? 8.060 1.745 10.529 1.00 95.62 211 VAL A C 1
ATOM 1594 O O . VAL A 1 211 ? 7.383 1.521 9.527 1.00 95.62 211 VAL A O 1
ATOM 1597 N N . VAL A 1 212 ? 7.723 1.318 11.743 1.00 97.06 212 VAL A N 1
ATOM 1598 C CA . VAL A 1 212 ? 6.550 0.492 12.040 1.00 97.06 212 VAL A CA 1
ATOM 1599 C C . VAL A 1 212 ? 5.683 1.199 13.069 1.00 97.06 212 VAL A C 1
ATOM 1601 O O . VAL A 1 212 ? 6.160 1.543 14.147 1.00 97.06 212 VAL A O 1
ATOM 1604 N N . LEU A 1 213 ? 4.404 1.370 12.756 1.00 95.75 213 LEU A N 1
ATOM 1605 C CA . LEU A 1 213 ? 3.364 1.759 13.698 1.00 95.75 213 LEU A CA 1
ATOM 1606 C C . LEU A 1 213 ? 2.466 0.544 13.935 1.00 95.75 213 LEU A C 1
ATOM 1608 O O . LEU A 1 213 ? 1.806 0.072 13.012 1.00 95.75 213 LEU A O 1
ATOM 1612 N N . SER A 1 214 ? 2.454 0.028 15.159 1.00 95.88 214 SER A N 1
ATOM 1613 C CA . SER A 1 214 ? 1.585 -1.078 15.562 1.00 95.88 214 SER A CA 1
ATOM 1614 C C . SER A 1 214 ? 0.439 -0.543 16.409 1.00 95.88 214 SER A C 1
ATOM 1616 O O . SER A 1 214 ? 0.664 0.156 17.397 1.00 95.88 214 SER A O 1
ATOM 1618 N N . PHE A 1 215 ? -0.786 -0.863 16.014 1.00 95.00 215 PHE A N 1
ATOM 1619 C CA . PHE A 1 215 ? -2.007 -0.483 16.705 1.00 95.00 215 PHE A CA 1
ATOM 1620 C C . PHE A 1 215 ? -2.562 -1.717 17.409 1.00 95.00 215 PHE A C 1
ATOM 1622 O O . PHE A 1 215 ? -2.863 -2.722 16.766 1.00 95.00 215 PHE A O 1
ATOM 1629 N N . GLU A 1 216 ? -2.701 -1.640 18.726 1.00 93.44 216 GLU A N 1
ATOM 1630 C CA . GLU A 1 216 ? -3.124 -2.747 19.584 1.00 93.44 216 GLU A CA 1
ATOM 1631 C C . GLU A 1 216 ? -4.394 -2.351 20.333 1.00 93.44 216 GLU A C 1
ATOM 1633 O O . GLU A 1 216 ? -4.461 -1.277 20.930 1.00 93.44 216 GLU A O 1
ATOM 1638 N N . ARG A 1 217 ? -5.418 -3.199 20.301 1.00 92.69 217 ARG A N 1
ATOM 1639 C CA . ARG A 1 217 ? -6.642 -3.034 21.091 1.00 92.69 217 ARG A CA 1
ATOM 1640 C C . ARG A 1 217 ? -6.311 -3.075 22.588 1.00 92.69 217 ARG A C 1
ATOM 1642 O O . ARG A 1 217 ? -5.282 -3.604 23.002 1.00 92.69 217 ARG A O 1
ATOM 1649 N N . LEU A 1 218 ? -7.187 -2.534 23.437 1.00 90.75 218 LEU A N 1
ATOM 1650 C CA . LEU A 1 218 ? -6.931 -2.519 24.888 1.00 90.75 218 LEU A CA 1
ATOM 1651 C C . LEU A 1 218 ? -6.913 -3.909 25.546 1.00 90.75 218 LEU A C 1
ATOM 1653 O O . LEU A 1 218 ? -6.377 -4.038 26.644 1.00 90.75 218 LEU A O 1
ATOM 1657 N N . ASP A 1 219 ? -7.469 -4.927 24.890 1.00 89.56 219 ASP A N 1
ATOM 1658 C CA . ASP A 1 219 ? -7.396 -6.333 25.304 1.00 89.56 219 ASP A CA 1
ATOM 1659 C C . ASP A 1 219 ? -6.121 -7.049 24.810 1.00 89.56 219 ASP A C 1
ATOM 1661 O O . ASP A 1 219 ? -5.934 -8.233 25.083 1.00 89.56 219 ASP A O 1
ATOM 1665 N N . GLY A 1 220 ? -5.230 -6.334 24.114 1.00 88.75 220 GLY A N 1
ATOM 1666 C CA . GLY A 1 220 ? -3.989 -6.863 23.555 1.00 88.75 220 GLY A CA 1
ATOM 1667 C C . GLY A 1 220 ? -4.126 -7.439 22.145 1.00 88.75 220 GLY A C 1
ATOM 1668 O O . GLY A 1 220 ? -3.116 -7.845 21.570 1.00 88.75 220 GLY A O 1
ATOM 1669 N N . ALA A 1 221 ? -5.328 -7.474 21.557 1.00 92.44 221 ALA A N 1
ATOM 1670 C CA . ALA A 1 221 ? -5.494 -7.952 20.189 1.00 92.44 221 ALA A CA 1
ATOM 1671 C C . ALA A 1 221 ? -4.832 -6.986 19.179 1.00 92.44 221 ALA A C 1
ATOM 1673 O O . ALA A 1 221 ? -4.993 -5.766 19.285 1.00 92.44 221 ALA A O 1
ATOM 1674 N N . PRO A 1 222 ? -4.095 -7.485 18.173 1.00 94.88 222 PRO A N 1
ATOM 1675 C CA . PRO A 1 222 ? -3.476 -6.635 17.163 1.00 94.88 222 PRO A CA 1
ATOM 1676 C C . PRO A 1 222 ? -4.541 -6.095 16.197 1.00 94.88 222 PRO A C 1
ATOM 1678 O O . PRO A 1 222 ? -5.227 -6.860 15.529 1.00 94.88 222 PRO A O 1
ATOM 1681 N N . ALA A 1 223 ? -4.668 -4.772 16.095 1.00 96.69 223 ALA A N 1
ATOM 1682 C CA . ALA A 1 223 ? -5.635 -4.128 15.208 1.00 96.69 223 ALA A CA 1
ATOM 1683 C C . ALA A 1 223 ? -5.038 -3.902 13.813 1.00 96.69 223 ALA A C 1
ATOM 1685 O O . ALA A 1 223 ? -5.527 -4.432 12.822 1.00 96.69 223 ALA A O 1
ATOM 1686 N N . ALA A 1 224 ? -3.945 -3.146 13.722 1.00 97.88 224 ALA A N 1
ATOM 1687 C CA . ALA A 1 224 ? -3.302 -2.833 12.450 1.00 97.88 224 ALA A CA 1
ATOM 1688 C C . ALA A 1 224 ? -1.796 -2.660 12.590 1.00 97.88 224 ALA A C 1
ATOM 1690 O O . ALA A 1 224 ? -1.284 -2.316 13.653 1.00 97.88 224 ALA A O 1
ATOM 1691 N N . VAL A 1 225 ? -1.099 -2.833 11.472 1.00 98.44 225 VAL A N 1
ATOM 1692 C CA . VAL A 1 225 ? 0.315 -2.490 11.340 1.00 98.44 225 VAL A CA 1
ATOM 1693 C C . VAL A 1 225 ? 0.485 -1.587 10.128 1.00 98.44 225 VAL A C 1
ATOM 1695 O O . VAL A 1 225 ? 0.209 -1.992 9.004 1.00 98.44 225 VAL A O 1
ATOM 1698 N N . LEU A 1 226 ? 0.956 -0.364 10.340 1.00 98.19 226 LEU A N 1
ATOM 1699 C CA . LEU A 1 226 ? 1.398 0.522 9.270 1.00 98.19 226 LEU A CA 1
ATOM 1700 C C . LEU A 1 226 ? 2.916 0.439 9.188 1.00 98.19 226 LEU A C 1
ATOM 1702 O O . LEU A 1 226 ? 3.595 0.591 10.202 1.00 98.19 226 LEU A O 1
ATOM 1706 N N . PHE A 1 227 ? 3.461 0.200 8.005 1.00 98.12 227 PHE A N 1
ATOM 1707 C CA . PHE A 1 227 ? 4.902 0.102 7.827 1.00 98.12 227 PHE A CA 1
ATOM 1708 C C . PHE A 1 227 ? 5.357 0.887 6.606 1.00 98.12 227 PHE A C 1
ATOM 1710 O O . PHE A 1 227 ? 4.696 0.915 5.569 1.00 98.12 227 PHE A O 1
ATOM 1717 N N . HIS A 1 228 ? 6.496 1.546 6.758 1.00 95.44 228 HIS A N 1
ATOM 1718 C CA . HIS A 1 228 ? 7.094 2.407 5.753 1.00 95.44 228 HIS A CA 1
ATOM 1719 C C . HIS A 1 228 ? 8.467 1.878 5.358 1.00 95.44 228 HIS A C 1
ATOM 1721 O O . HIS A 1 228 ? 9.257 1.516 6.232 1.00 95.44 228 HIS A O 1
ATOM 1727 N N . PHE A 1 229 ? 8.754 1.876 4.057 1.00 96.50 229 PHE A N 1
ATOM 1728 C CA . PHE A 1 229 ? 10.072 1.549 3.515 1.00 96.50 229 PHE A CA 1
ATOM 1729 C C . PHE A 1 229 ? 10.290 2.235 2.160 1.00 96.50 229 PHE A C 1
ATOM 1731 O O . PHE A 1 229 ? 9.338 2.431 1.403 1.00 96.50 229 PHE A O 1
ATOM 1738 N N . MET A 1 230 ? 11.538 2.594 1.838 1.00 94.69 230 MET A N 1
ATOM 1739 C CA . MET A 1 230 ? 11.876 3.402 0.663 1.00 94.69 230 MET A CA 1
ATOM 1740 C C . MET A 1 230 ? 12.452 2.569 -0.492 1.00 94.69 230 MET A C 1
ATOM 1742 O O . MET A 1 230 ? 13.655 2.568 -0.766 1.00 94.69 230 MET A O 1
ATOM 1746 N N . CYS A 1 231 ? 11.587 1.912 -1.260 1.00 95.12 231 CYS A N 1
ATOM 1747 C CA . CYS A 1 231 ? 12.006 1.195 -2.467 1.00 95.12 231 CYS A CA 1
ATOM 1748 C C . CYS A 1 231 ? 10.871 1.109 -3.487 1.00 95.12 231 CYS A C 1
ATOM 1750 O O . CYS A 1 231 ? 9.741 0.791 -3.118 1.00 95.12 231 CYS A O 1
ATOM 1752 N N . HIS A 1 232 ? 11.160 1.378 -4.766 1.00 94.56 232 HIS A N 1
ATOM 1753 C CA . HIS A 1 232 ? 10.183 1.179 -5.840 1.00 94.56 232 HIS A CA 1
ATOM 1754 C C . HIS A 1 232 ? 9.731 -0.292 -5.903 1.00 94.56 232 HIS A C 1
ATOM 1756 O O . HIS A 1 232 ? 10.584 -1.160 -6.091 1.00 94.56 232 HIS A O 1
ATOM 1762 N N . PRO A 1 233 ? 8.422 -0.591 -5.869 1.00 95.69 233 PRO A N 1
ATOM 1763 C CA . PRO A 1 233 ? 7.890 -1.923 -6.152 1.00 95.69 233 PRO A CA 1
ATOM 1764 C C . PRO A 1 233 ? 7.879 -2.198 -7.660 1.00 95.69 233 PRO A C 1
ATOM 1766 O O . PRO A 1 233 ? 6.871 -2.075 -8.360 1.00 95.69 233 PRO A O 1
ATOM 1769 N N . THR A 1 234 ? 9.075 -2.492 -8.169 1.00 94.69 234 THR A N 1
ATOM 1770 C CA . THR A 1 234 ? 9.359 -2.771 -9.583 1.00 94.69 234 THR A CA 1
ATOM 1771 C C . THR A 1 234 ? 9.942 -4.167 -9.802 1.00 94.69 234 THR A C 1
ATOM 1773 O O . THR A 1 234 ? 10.495 -4.430 -10.871 1.00 94.69 234 THR A O 1
ATOM 1776 N N . THR A 1 235 ? 9.815 -5.082 -8.835 1.00 95.81 235 THR A N 1
ATOM 1777 C CA . THR A 1 235 ? 10.341 -6.449 -8.961 1.00 95.81 235 THR A CA 1
ATOM 1778 C C . THR A 1 235 ? 9.636 -7.221 -10.070 1.00 95.81 235 THR A C 1
ATOM 1780 O O . THR A 1 235 ? 10.287 -7.957 -10.804 1.00 95.81 235 THR A O 1
ATOM 1783 N N . VAL A 1 236 ? 8.330 -7.015 -10.254 1.00 93.25 236 VAL A N 1
ATOM 1784 C CA . VAL A 1 236 ? 7.566 -7.545 -11.395 1.00 93.25 236 VAL A CA 1
ATOM 1785 C C . VAL A 1 236 ? 6.965 -6.410 -12.208 1.00 93.25 236 VAL A C 1
ATOM 1787 O O . VAL A 1 236 ? 5.785 -6.421 -12.530 1.00 93.25 236 VAL A O 1
ATOM 1790 N N . GLN A 1 237 ? 7.765 -5.403 -12.557 1.00 88.94 237 GLN A N 1
ATOM 1791 C CA . GLN A 1 237 ? 7.291 -4.248 -13.321 1.00 88.94 237 GLN A CA 1
ATOM 1792 C C . GLN A 1 237 ? 6.732 -4.643 -14.706 1.00 88.94 237 GLN A C 1
ATOM 1794 O O . GLN A 1 237 ? 7.429 -5.273 -15.503 1.00 88.94 237 GLN A O 1
ATOM 1799 N N . VAL A 1 238 ? 5.521 -4.175 -15.043 1.00 80.69 238 VAL A N 1
ATOM 1800 C CA . VAL A 1 238 ? 4.866 -4.405 -16.351 1.00 80.69 238 VAL A CA 1
ATOM 1801 C C . VAL A 1 238 ? 4.704 -5.901 -16.674 1.00 80.69 238 VAL A C 1
ATOM 1803 O O . VAL A 1 238 ? 4.993 -6.362 -17.784 1.00 80.69 238 VAL A O 1
ATOM 1806 N N . ASN A 1 239 ? 4.298 -6.684 -15.675 1.00 88.75 239 ASN A N 1
ATOM 1807 C CA . ASN A 1 239 ? 3.995 -8.099 -15.837 1.00 88.75 239 ASN A CA 1
ATOM 1808 C C . ASN A 1 239 ? 2.593 -8.261 -16.464 1.00 88.75 239 ASN A C 1
ATOM 1810 O O . ASN A 1 239 ? 1.690 -7.486 -16.148 1.00 88.75 239 ASN A O 1
ATOM 1814 N N . PRO A 1 240 ? 2.359 -9.260 -17.338 1.00 89.56 240 PRO A N 1
ATOM 1815 C CA . PRO A 1 240 ? 1.013 -9.555 -17.827 1.00 89.56 240 PRO A CA 1
ATOM 1816 C C . PRO A 1 240 ? 0.040 -10.015 -16.730 1.00 89.56 240 PRO A C 1
ATOM 1818 O O . PRO A 1 240 ? -1.148 -10.135 -17.020 1.00 89.56 240 PRO A O 1
ATOM 1821 N N . LEU A 1 241 ? 0.501 -10.314 -15.516 1.00 94.44 241 LEU A N 1
ATOM 1822 C CA . LEU A 1 241 ? -0.343 -10.661 -14.377 1.00 94.44 241 LEU A CA 1
ATOM 1823 C C . LEU A 1 241 ? -0.467 -9.482 -13.407 1.00 94.44 241 LEU A C 1
ATOM 1825 O O . LEU A 1 241 ? 0.518 -8.795 -13.140 1.00 94.44 241 LEU A O 1
ATOM 1829 N N . VAL A 1 242 ? -1.668 -9.284 -12.860 1.00 95.75 242 VAL A N 1
ATOM 1830 C CA . VAL A 1 242 ? -1.903 -8.336 -11.759 1.00 95.75 242 VAL A CA 1
ATOM 1831 C C . VAL A 1 242 ? -1.100 -8.764 -10.531 1.00 95.75 242 VAL A C 1
ATOM 1833 O O . VAL A 1 242 ? -1.119 -9.950 -10.190 1.00 95.75 242 VAL A O 1
ATOM 1836 N N . SER A 1 243 ? -0.415 -7.814 -9.888 1.00 97.56 243 SER A N 1
ATOM 1837 C CA . SER A 1 243 ? 0.320 -8.052 -8.642 1.00 97.56 243 SER A CA 1
ATOM 1838 C C . SER A 1 243 ? 0.547 -6.771 -7.834 1.00 97.56 243 SER A C 1
ATOM 1840 O O . SER A 1 243 ? 0.871 -5.718 -8.395 1.00 97.56 243 SER A O 1
ATOM 1842 N N . ALA A 1 244 ? 0.437 -6.890 -6.511 1.00 97.50 244 ALA A N 1
ATOM 1843 C CA . ALA A 1 244 ? 0.794 -5.882 -5.517 1.00 97.50 244 ALA A CA 1
ATOM 1844 C C . ALA A 1 244 ? 2.313 -5.811 -5.239 1.00 97.50 244 ALA A C 1
ATOM 1846 O O . ALA A 1 244 ? 2.748 -4.979 -4.440 1.00 97.50 244 ALA A O 1
ATOM 1847 N N . ASP A 1 245 ? 3.124 -6.635 -5.919 1.00 98.06 245 ASP A N 1
ATOM 1848 C CA . ASP A 1 245 ? 4.588 -6.701 -5.789 1.00 98.06 245 ASP A CA 1
ATOM 1849 C C . ASP A 1 245 ? 5.022 -7.005 -4.328 1.00 98.06 245 ASP A C 1
ATOM 1851 O O . ASP A 1 245 ? 4.249 -7.535 -3.521 1.00 98.06 245 ASP A O 1
ATOM 1855 N N . PHE A 1 246 ? 6.279 -6.737 -3.960 1.00 98.38 246 PHE A N 1
ATOM 1856 C CA . PHE A 1 246 ? 6.814 -7.097 -2.646 1.00 98.38 246 PHE A CA 1
ATOM 1857 C C . PHE A 1 246 ? 6.054 -6.466 -1.459 1.00 98.38 246 PHE A C 1
ATOM 1859 O O . PHE A 1 246 ? 6.010 -7.116 -0.408 1.00 98.38 246 PHE A O 1
ATOM 1866 N N . PRO A 1 247 ? 5.434 -5.263 -1.559 1.00 98.56 247 PRO A N 1
ATOM 1867 C CA . PRO A 1 247 ? 4.606 -4.727 -0.483 1.00 98.56 247 PRO A CA 1
ATOM 1868 C C . PRO A 1 247 ? 3.416 -5.621 -0.139 1.00 98.56 247 PRO A C 1
ATOM 1870 O O . PRO A 1 247 ? 3.125 -5.805 1.044 1.00 98.56 247 PRO A O 1
ATOM 1873 N N . GLY A 1 248 ? 2.767 -6.212 -1.150 1.00 98.50 248 GLY A N 1
ATOM 1874 C CA . GLY A 1 248 ? 1.646 -7.132 -0.956 1.00 98.50 248 GLY A CA 1
ATOM 1875 C C . GLY A 1 248 ? 2.063 -8.387 -0.191 1.00 98.50 248 GLY A C 1
ATOM 1876 O O . GLY A 1 248 ? 1.430 -8.752 0.801 1.00 98.50 248 GLY A O 1
ATOM 1877 N N . VAL A 1 249 ? 3.192 -8.993 -0.580 1.00 98.75 249 VAL A N 1
ATOM 1878 C CA . VAL A 1 249 ? 3.764 -10.151 0.130 1.00 98.75 249 VAL A CA 1
ATOM 1879 C C . VAL A 1 249 ? 4.163 -9.791 1.564 1.00 98.75 249 VAL A C 1
ATOM 1881 O O . VAL A 1 249 ? 3.867 -10.548 2.488 1.00 98.75 249 VAL A O 1
ATOM 1884 N N . ALA A 1 250 ? 4.806 -8.638 1.775 1.00 98.81 250 ALA A N 1
ATOM 1885 C CA . ALA A 1 250 ? 5.182 -8.182 3.113 1.00 98.81 250 ALA A CA 1
ATOM 1886 C C . ALA A 1 250 ? 3.949 -8.007 4.010 1.00 98.81 250 ALA A C 1
ATOM 1888 O O . ALA A 1 250 ? 3.930 -8.515 5.131 1.00 98.81 250 ALA A O 1
ATOM 1889 N N . ALA A 1 251 ? 2.905 -7.344 3.505 1.00 98.75 251 ALA A N 1
ATOM 1890 C CA . ALA A 1 251 ? 1.656 -7.147 4.230 1.00 98.75 251 ALA A CA 1
ATOM 1891 C C . ALA A 1 251 ? 0.981 -8.481 4.584 1.00 98.75 251 ALA A C 1
ATOM 1893 O O . ALA A 1 251 ? 0.585 -8.673 5.732 1.00 98.75 251 ALA A O 1
ATOM 1894 N N . ALA A 1 252 ? 0.902 -9.418 3.635 1.00 98.69 252 ALA A N 1
ATOM 1895 C CA . ALA A 1 252 ? 0.322 -10.738 3.869 1.00 98.69 252 ALA A CA 1
ATOM 1896 C C . ALA A 1 252 ? 1.090 -11.528 4.943 1.00 98.69 252 ALA A C 1
ATOM 1898 O O . ALA A 1 252 ? 0.471 -12.119 5.827 1.00 98.69 252 ALA A O 1
ATOM 1899 N N . LEU A 1 253 ? 2.429 -11.494 4.918 1.00 98.81 253 LEU A N 1
ATOM 1900 C CA . LEU A 1 253 ? 3.256 -12.132 5.945 1.00 98.81 253 LEU A CA 1
ATOM 1901 C C . LEU A 1 253 ? 2.997 -11.529 7.334 1.00 98.81 253 LEU A C 1
ATOM 1903 O O . LEU A 1 253 ? 2.866 -12.266 8.311 1.00 98.81 253 LEU A O 1
ATOM 1907 N N . ILE A 1 254 ? 2.916 -10.199 7.430 1.00 98.81 254 ILE A N 1
ATOM 1908 C CA . ILE A 1 254 ? 2.652 -9.506 8.697 1.00 98.81 254 ILE A CA 1
ATOM 1909 C C . ILE A 1 254 ? 1.274 -9.895 9.240 1.00 98.81 254 ILE A C 1
ATOM 1911 O O . ILE A 1 254 ? 1.178 -10.281 10.404 1.00 98.81 254 ILE A O 1
ATOM 1915 N N . GLU A 1 255 ? 0.227 -9.840 8.412 1.00 98.62 255 GLU A N 1
ATOM 1916 C CA . GLU A 1 255 ? -1.135 -10.246 8.792 1.00 98.62 255 GLU A CA 1
ATOM 1917 C C . GLU A 1 255 ? -1.165 -11.704 9.260 1.00 98.62 255 GLU A C 1
ATOM 1919 O O . GLU A 1 255 ? -1.707 -12.004 10.322 1.00 98.62 255 GLU A O 1
ATOM 1924 N N . GLN A 1 256 ? -0.514 -12.606 8.522 1.00 98.44 256 GLN A N 1
ATOM 1925 C CA . GLN A 1 256 ? -0.475 -14.029 8.847 1.00 98.44 256 GLN A CA 1
ATOM 1926 C C . GLN A 1 256 ? 0.230 -14.319 10.180 1.00 98.44 256 GLN A C 1
ATOM 1928 O O . GLN A 1 256 ? -0.223 -15.178 10.933 1.00 98.44 256 GLN A O 1
ATOM 1933 N N . VAL A 1 257 ? 1.354 -13.654 10.463 1.00 98.38 257 VAL A N 1
ATOM 1934 C CA . VAL A 1 257 ? 2.163 -13.946 11.658 1.00 98.38 257 VAL A CA 1
ATOM 1935 C C . VAL A 1 257 ? 1.636 -13.225 12.893 1.00 98.38 257 VAL A C 1
ATOM 1937 O O . VAL A 1 257 ? 1.639 -13.795 13.981 1.00 98.38 257 VAL A O 1
ATOM 1940 N N . THR A 1 258 ? 1.211 -11.971 12.745 1.00 97.44 258 THR A N 1
ATOM 1941 C CA . THR A 1 258 ? 0.750 -11.160 13.879 1.00 97.44 258 THR A CA 1
ATOM 1942 C C . THR A 1 258 ? -0.723 -11.388 14.189 1.00 97.44 258 THR A C 1
ATOM 1944 O O . THR A 1 258 ? -1.116 -11.234 15.337 1.00 97.44 258 THR A O 1
ATOM 1947 N N . GLY A 1 259 ? -1.535 -11.758 13.194 1.00 97.56 259 GLY A N 1
ATOM 1948 C CA . GLY A 1 259 ? -2.988 -11.831 13.323 1.00 97.56 259 GLY A CA 1
ATOM 1949 C C . GLY A 1 259 ? -3.679 -10.466 13.295 1.00 97.56 259 GLY A C 1
ATOM 1950 O O . GLY A 1 259 ? -4.846 -10.394 13.672 1.00 97.56 259 GLY A O 1
ATOM 1951 N N . CYS A 1 260 ? -2.988 -9.390 12.890 1.00 97.62 260 CYS A N 1
ATOM 1952 C CA . CYS A 1 260 ? -3.619 -8.077 12.772 1.00 97.62 260 CYS A CA 1
ATOM 1953 C C . CYS A 1 260 ? -4.726 -8.063 11.706 1.00 97.62 260 CYS A C 1
ATOM 1955 O O . CYS A 1 260 ? -4.669 -8.788 10.712 1.00 97.62 260 CYS A O 1
ATOM 1957 N N . GLU A 1 261 ? -5.721 -7.193 11.887 1.00 96.75 261 GLU A N 1
ATOM 1958 C CA . GLU A 1 261 ? -6.847 -7.048 10.953 1.00 96.75 261 GLU A CA 1
ATOM 1959 C C . GLU A 1 261 ? -6.405 -6.449 9.601 1.00 96.75 261 GLU A C 1
ATOM 1961 O O . GLU A 1 261 ? -7.053 -6.667 8.573 1.00 96.75 261 GLU A O 1
ATOM 1966 N N . GLY A 1 262 ? -5.283 -5.718 9.579 1.00 96.94 262 GLY A N 1
ATOM 1967 C CA . GLY A 1 262 ? -4.671 -5.222 8.350 1.00 96.94 262 GLY A CA 1
ATOM 1968 C C . GLY A 1 262 ? -3.227 -4.743 8.511 1.00 96.94 262 GLY A C 1
ATOM 1969 O O . GLY A 1 262 ? -2.894 -4.015 9.449 1.00 96.94 262 GLY A O 1
ATOM 1970 N N . ALA A 1 263 ? -2.375 -5.106 7.552 1.00 98.56 263 ALA A N 1
ATOM 1971 C CA . ALA A 1 263 ? -1.036 -4.547 7.389 1.00 98.56 263 ALA A CA 1
ATOM 1972 C C . ALA A 1 263 ? -0.983 -3.643 6.148 1.00 98.56 263 ALA A C 1
ATOM 1974 O O . ALA A 1 263 ? -1.357 -4.051 5.044 1.00 98.56 263 ALA A O 1
ATOM 1975 N N . MET A 1 264 ? -0.527 -2.406 6.328 1.00 98.44 264 MET A N 1
ATOM 1976 C CA . MET A 1 264 ? -0.599 -1.326 5.346 1.00 98.44 264 MET A CA 1
ATOM 1977 C C . MET A 1 264 ? 0.796 -0.789 5.042 1.00 98.44 264 MET A C 1
ATOM 1979 O O . MET A 1 264 ? 1.507 -0.337 5.939 1.00 98.44 264 MET A O 1
ATOM 1983 N N . PHE A 1 265 ? 1.176 -0.829 3.768 1.00 98.50 265 PHE A N 1
ATOM 1984 C CA . PHE A 1 265 ? 2.450 -0.298 3.303 1.00 98.50 265 PHE A CA 1
ATOM 1985 C C . PHE A 1 265 ? 2.311 1.167 2.884 1.00 98.50 265 PHE A C 1
ATOM 1987 O O . PHE A 1 265 ? 1.459 1.504 2.059 1.00 98.50 265 PHE A O 1
ATOM 1994 N N . ILE A 1 266 ? 3.189 2.026 3.396 1.00 95.75 266 ILE A N 1
ATOM 1995 C CA . ILE A 1 266 ? 3.350 3.402 2.927 1.00 95.75 266 ILE A CA 1
ATOM 1996 C C . ILE A 1 266 ? 4.708 3.551 2.260 1.00 95.75 266 ILE A C 1
ATOM 1998 O O . ILE A 1 266 ? 5.748 3.223 2.828 1.00 95.75 266 ILE A O 1
ATOM 2002 N N . GLN A 1 267 ? 4.691 4.114 1.060 1.00 93.19 267 GLN A N 1
ATOM 2003 C CA . GLN A 1 267 ? 5.901 4.387 0.310 1.00 93.19 267 GLN A CA 1
ATOM 2004 C C . GLN A 1 267 ? 6.658 5.607 0.862 1.00 93.19 267 GLN A C 1
ATOM 2006 O O . GLN A 1 267 ? 6.054 6.625 1.205 1.00 93.19 267 GLN A O 1
ATOM 2011 N N . GLY A 1 268 ? 7.986 5.505 0.890 1.00 87.12 268 GLY A N 1
ATOM 2012 C CA . GLY A 1 268 ? 8.891 6.618 1.178 1.00 87.12 26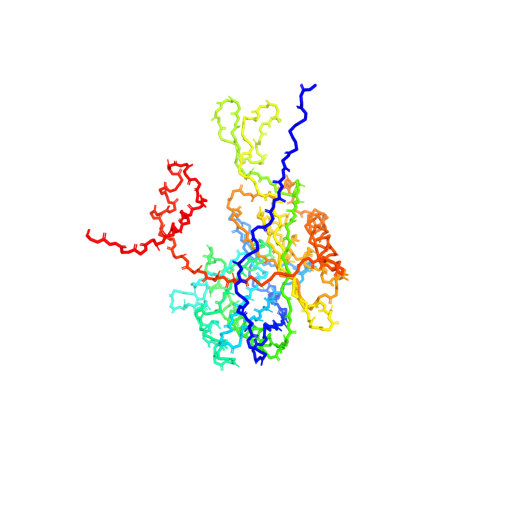8 GLY A CA 1
ATOM 2013 C C . GLY A 1 268 ? 9.291 7.428 -0.053 1.00 87.12 268 GLY A C 1
ATOM 2014 O O . GLY A 1 268 ? 8.695 7.330 -1.127 1.00 87.12 268 GLY A O 1
ATOM 2015 N N . ALA A 1 269 ? 10.364 8.213 0.067 1.00 88.69 269 ALA A N 1
ATOM 2016 C CA . ALA A 1 269 ? 10.932 8.999 -1.033 1.00 88.69 269 ALA A CA 1
ATOM 2017 C C . ALA A 1 269 ? 11.700 8.127 -2.057 1.00 88.69 269 ALA A C 1
ATOM 2019 O O . ALA A 1 269 ? 12.873 8.345 -2.351 1.00 88.69 269 ALA A O 1
ATOM 2020 N N . CYS A 1 270 ? 11.035 7.131 -2.645 1.00 89.75 270 CYS A N 1
ATOM 2021 C CA . CYS A 1 270 ? 11.667 6.083 -3.450 1.00 89.75 270 CYS A CA 1
ATOM 2022 C C . CYS A 1 270 ? 12.143 6.512 -4.846 1.00 89.75 270 CYS A C 1
ATOM 2024 O O . CYS A 1 270 ? 12.695 5.689 -5.567 1.00 89.75 270 CYS A O 1
ATOM 2026 N N . GLY A 1 271 ? 11.995 7.782 -5.249 1.00 89.06 271 GLY A N 1
ATOM 2027 C CA . GLY A 1 271 ? 12.325 8.304 -6.590 1.00 89.06 271 GLY A CA 1
ATOM 2028 C C . GLY A 1 271 ? 13.699 7.891 -7.150 1.00 89.06 271 GLY A C 1
ATOM 2029 O O . GLY A 1 271 ? 13.887 7.815 -8.368 1.00 89.06 271 GLY A O 1
ATOM 2030 N N . ALA A 1 272 ? 14.660 7.629 -6.263 1.00 88.12 272 ALA A N 1
ATOM 2031 C CA . ALA A 1 272 ? 16.022 7.231 -6.592 1.00 88.12 272 ALA A CA 1
ATOM 2032 C C . ALA A 1 272 ? 16.365 5.772 -6.240 1.00 88.12 272 ALA A C 1
ATOM 2034 O O . ALA A 1 272 ? 17.492 5.381 -6.520 1.00 88.12 272 ALA A O 1
ATOM 2035 N N . THR A 1 273 ? 15.445 4.969 -5.692 1.00 92.62 273 THR A N 1
ATOM 2036 C CA . THR A 1 273 ? 15.707 3.593 -5.235 1.00 92.62 273 THR A CA 1
ATOM 2037 C C . THR A 1 273 ? 14.929 2.544 -6.021 1.00 92.62 273 THR A C 1
ATOM 2039 O O . THR A 1 273 ? 13.773 2.749 -6.386 1.00 92.62 273 THR A O 1
ATOM 2042 N N . VAL A 1 274 ? 15.566 1.403 -6.283 1.00 93.38 274 VAL A N 1
ATOM 2043 C CA . VAL A 1 274 ? 14.989 0.225 -6.957 1.00 93.38 274 VAL A CA 1
ATOM 2044 C C . VAL A 1 274 ? 15.380 -1.056 -6.217 1.00 93.38 274 VAL A C 1
ATOM 2046 O O . VAL A 1 274 ? 16.339 -1.015 -5.442 1.00 93.38 274 VAL A O 1
ATOM 2049 N N . PRO A 1 275 ? 14.699 -2.192 -6.450 1.00 95.25 275 PRO A N 1
ATOM 2050 C CA . PRO A 1 275 ? 15.135 -3.470 -5.913 1.00 95.25 275 PRO A CA 1
ATOM 2051 C C . PRO A 1 275 ? 16.526 -3.839 -6.441 1.00 95.25 275 PRO A C 1
ATOM 2053 O O . PRO A 1 275 ? 16.837 -3.616 -7.615 1.00 95.25 275 PRO A O 1
ATOM 2056 N N . VAL A 1 276 ? 17.366 -4.425 -5.585 1.00 93.94 276 VAL A N 1
ATOM 2057 C CA . VAL A 1 276 ? 18.750 -4.810 -5.929 1.00 93.94 276 VAL A CA 1
ATOM 2058 C C . VAL A 1 276 ? 18.799 -5.737 -7.151 1.00 93.94 276 VAL A C 1
ATOM 2060 O O . VAL A 1 276 ? 19.670 -5.592 -8.013 1.00 93.94 276 VAL A O 1
ATOM 2063 N N . ARG A 1 277 ? 17.860 -6.683 -7.255 1.00 92.38 277 ARG A N 1
ATOM 2064 C CA . ARG A 1 277 ? 17.731 -7.624 -8.370 1.00 92.38 277 ARG A CA 1
ATOM 2065 C C . ARG A 1 277 ? 16.759 -7.067 -9.398 1.00 92.38 277 ARG A C 1
ATOM 2067 O O . ARG A 1 277 ? 15.574 -6.889 -9.130 1.00 92.38 277 ARG A O 1
ATOM 2074 N N . LEU A 1 278 ? 17.272 -6.851 -10.605 1.00 88.00 278 LEU A N 1
ATOM 2075 C CA . LEU A 1 278 ? 16.481 -6.453 -11.765 1.00 88.00 278 LEU A CA 1
ATOM 2076 C C . LEU A 1 278 ? 15.915 -7.698 -12.445 1.00 88.00 278 LEU A C 1
ATOM 2078 O O . LEU A 1 278 ? 16.560 -8.309 -13.294 1.00 88.00 278 LEU A O 1
ATOM 2082 N N . THR A 1 279 ? 14.716 -8.075 -12.036 1.00 90.75 279 THR A N 1
ATOM 2083 C CA . THR A 1 279 ? 14.058 -9.334 -12.389 1.00 90.75 279 THR A CA 1
ATOM 2084 C C . THR A 1 279 ? 12.624 -9.073 -12.853 1.00 90.75 279 THR A C 1
ATOM 2086 O O . THR A 1 279 ? 12.185 -7.926 -12.913 1.00 90.75 279 THR A O 1
ATOM 2089 N N . THR A 1 280 ? 11.924 -10.136 -13.233 1.00 90.75 280 THR A N 1
ATOM 2090 C CA . THR A 1 280 ? 10.460 -10.172 -13.382 1.00 90.75 280 THR A CA 1
ATOM 2091 C C . THR A 1 280 ? 9.896 -11.457 -12.766 1.00 90.75 280 THR A C 1
ATOM 2093 O O . THR A 1 280 ? 8.865 -11.958 -13.213 1.00 90.75 280 THR A O 1
ATOM 2096 N N . ASP A 1 281 ? 10.629 -12.035 -11.814 1.00 95.00 281 ASP A N 1
ATOM 2097 C CA . ASP A 1 281 ? 10.342 -13.315 -11.175 1.00 95.00 281 ASP A CA 1
ATOM 2098 C C . ASP A 1 281 ? 9.585 -13.103 -9.858 1.00 95.00 281 ASP A C 1
ATOM 2100 O O . ASP A 1 281 ? 9.998 -12.310 -9.007 1.00 95.00 281 ASP A O 1
ATOM 2104 N N . PHE A 1 282 ? 8.488 -13.835 -9.677 1.00 97.62 282 PHE A N 1
ATOM 2105 C CA . PHE A 1 282 ? 7.700 -13.794 -8.450 1.00 97.62 282 PHE A CA 1
ATOM 2106 C C . PHE A 1 282 ? 8.441 -14.397 -7.248 1.00 97.62 282 PHE A C 1
ATOM 2108 O O . PHE A 1 282 ? 8.162 -14.008 -6.115 1.00 97.62 282 PHE A O 1
ATOM 2115 N N . ASP A 1 283 ? 9.457 -15.237 -7.457 1.00 97.50 283 ASP A N 1
ATOM 2116 C CA . ASP A 1 283 ? 10.316 -15.698 -6.360 1.00 97.50 283 ASP A CA 1
ATOM 2117 C C . ASP A 1 283 ? 11.118 -14.542 -5.739 1.00 97.50 283 ASP A C 1
ATOM 2119 O O . ASP A 1 283 ? 11.371 -14.518 -4.530 1.00 97.50 283 ASP A O 1
ATOM 2123 N N . ASP A 1 284 ? 11.517 -13.557 -6.550 1.00 97.69 284 ASP A N 1
ATOM 2124 C CA . ASP A 1 284 ? 12.172 -12.341 -6.063 1.00 97.69 284 ASP A CA 1
ATOM 2125 C C . ASP A 1 284 ? 11.179 -11.412 -5.349 1.00 97.69 284 ASP A C 1
ATOM 2127 O O . ASP A 1 284 ? 11.540 -10.809 -4.336 1.00 97.69 284 ASP A O 1
ATOM 2131 N N . VAL A 1 285 ? 9.921 -11.356 -5.805 1.00 98.31 285 VAL A N 1
ATOM 2132 C CA . VAL A 1 285 ? 8.832 -10.658 -5.094 1.00 98.31 285 VAL A CA 1
ATOM 2133 C C . VAL A 1 285 ? 8.660 -11.258 -3.700 1.00 98.31 285 VAL A C 1
ATOM 2135 O O . VAL A 1 285 ? 8.673 -10.535 -2.702 1.00 98.31 285 VAL A O 1
ATOM 2138 N N . GLY A 1 286 ? 8.589 -12.591 -3.630 1.00 98.38 286 GLY A N 1
ATOM 2139 C CA . GLY A 1 286 ? 8.532 -13.353 -2.388 1.00 98.38 286 GLY A CA 1
ATOM 2140 C C . GLY A 1 286 ? 9.714 -13.046 -1.471 1.00 98.38 286 GLY A C 1
ATOM 2141 O O . GLY A 1 286 ? 9.537 -12.709 -0.304 1.00 98.38 286 GLY A O 1
ATOM 2142 N N . ARG A 1 287 ? 10.938 -13.099 -2.007 1.00 98.19 287 ARG A N 1
ATOM 2143 C CA . ARG A 1 287 ? 12.175 -12.814 -1.266 1.00 98.19 287 ARG A CA 1
ATOM 2144 C C . ARG A 1 287 ? 12.157 -11.425 -0.628 1.00 98.19 287 ARG A C 1
ATOM 2146 O O . ARG A 1 287 ? 12.405 -11.317 0.572 1.00 98.19 287 ARG A O 1
ATOM 2153 N N . TYR A 1 288 ? 11.841 -10.383 -1.395 1.00 98.38 288 TYR A N 1
ATOM 2154 C CA . TYR A 1 288 ? 11.803 -9.013 -0.880 1.00 98.38 288 TYR A CA 1
ATOM 2155 C C . TYR A 1 288 ? 10.650 -8.775 0.091 1.00 98.38 288 TYR A C 1
ATOM 2157 O O . TYR A 1 288 ? 10.848 -8.134 1.126 1.00 98.38 288 TYR A O 1
ATOM 2165 N N . GLY A 1 289 ? 9.482 -9.357 -0.182 1.00 98.50 289 GLY A N 1
ATOM 2166 C CA . GLY A 1 289 ? 8.343 -9.300 0.725 1.00 98.50 289 GLY A CA 1
ATOM 2167 C C . GLY A 1 289 ? 8.640 -9.965 2.067 1.00 98.50 289 GLY A C 1
ATOM 2168 O O . GLY A 1 289 ? 8.343 -9.394 3.112 1.00 98.50 289 GLY A O 1
ATOM 2169 N N . HIS A 1 290 ? 9.308 -11.121 2.066 1.00 98.69 290 HIS A N 1
ATOM 2170 C CA . HIS A 1 290 ? 9.718 -11.805 3.294 1.00 98.69 290 HIS A CA 1
ATOM 2171 C C . HIS A 1 290 ? 10.801 -11.048 4.068 1.00 98.69 290 HIS A C 1
ATOM 2173 O O . HIS A 1 290 ? 10.749 -11.021 5.296 1.00 98.69 290 HIS A O 1
ATOM 2179 N N . MET A 1 291 ? 11.762 -10.415 3.385 1.00 98.62 291 MET A N 1
ATOM 2180 C CA . MET A 1 291 ? 12.766 -9.568 4.041 1.00 98.62 291 MET A CA 1
ATOM 2181 C C . MET A 1 291 ? 12.104 -8.400 4.780 1.00 98.62 291 MET A C 1
ATOM 2183 O O . MET A 1 291 ? 12.356 -8.200 5.968 1.00 98.62 291 MET A O 1
ATOM 2187 N N . LEU A 1 292 ? 11.228 -7.661 4.092 1.00 98.62 292 LEU A N 1
ATOM 2188 C CA . LEU A 1 292 ? 10.544 -6.506 4.669 1.00 98.62 292 LEU A CA 1
ATOM 2189 C C . LEU A 1 292 ? 9.534 -6.918 5.746 1.00 98.62 292 LEU A C 1
ATOM 2191 O O . LEU A 1 292 ? 9.587 -6.418 6.868 1.00 98.62 292 LEU A O 1
ATOM 2195 N N . GLY A 1 293 ? 8.644 -7.860 5.435 1.00 98.75 293 GLY A N 1
ATOM 2196 C CA . GLY A 1 293 ? 7.636 -8.344 6.374 1.00 98.75 293 GLY A CA 1
ATOM 2197 C C . GLY A 1 293 ? 8.258 -9.002 7.607 1.00 98.75 293 GLY A C 1
ATOM 2198 O O . GLY A 1 293 ? 7.792 -8.771 8.718 1.00 98.75 293 GLY A O 1
ATOM 2199 N N . GLY A 1 294 ? 9.357 -9.744 7.445 1.00 98.69 294 GLY A N 1
ATOM 2200 C CA . GLY A 1 294 ? 10.102 -10.338 8.555 1.00 98.69 294 GLY A CA 1
ATOM 2201 C C . GLY A 1 294 ? 10.702 -9.292 9.497 1.00 98.69 294 GLY A C 1
ATOM 2202 O O . GLY A 1 294 ? 10.619 -9.448 10.717 1.00 98.69 294 GLY A O 1
ATOM 2203 N N . GLU A 1 295 ? 11.244 -8.196 8.958 1.00 98.69 295 GLU A N 1
ATOM 2204 C CA . GLU A 1 295 ? 11.717 -7.083 9.786 1.00 98.69 295 GLU A CA 1
ATOM 2205 C C . GLU A 1 295 ? 10.569 -6.431 10.555 1.00 98.69 295 GLU A C 1
ATOM 2207 O O . GLU A 1 295 ? 10.692 -6.196 11.757 1.00 98.69 295 GLU A O 1
ATOM 2212 N N . VAL A 1 296 ? 9.431 -6.190 9.901 1.00 98.69 296 VAL A N 1
ATOM 2213 C CA . VAL A 1 296 ? 8.253 -5.608 10.555 1.00 98.69 296 VAL A CA 1
ATOM 2214 C C . VAL A 1 296 ? 7.733 -6.521 11.666 1.00 98.69 296 VAL A C 1
ATOM 2216 O O . VAL A 1 296 ? 7.522 -6.056 12.785 1.00 98.69 296 VAL A O 1
ATOM 2219 N N . VAL A 1 297 ? 7.604 -7.825 11.405 1.00 98.62 297 VAL A N 1
ATOM 2220 C CA . VAL A 1 297 ? 7.220 -8.836 12.404 1.00 98.62 297 VAL A CA 1
ATOM 2221 C C . VAL A 1 297 ? 8.173 -8.815 13.599 1.00 98.62 297 VAL A C 1
ATOM 2223 O O . VAL A 1 297 ? 7.721 -8.826 14.744 1.00 98.62 297 VAL A O 1
ATOM 2226 N N . LYS A 1 298 ? 9.487 -8.721 13.360 1.00 97.81 298 LYS A N 1
ATOM 2227 C CA . LYS A 1 298 ? 10.486 -8.603 14.430 1.00 97.81 298 LYS A CA 1
ATOM 2228 C C . LYS A 1 298 ? 10.239 -7.363 15.293 1.00 97.81 298 LYS A C 1
ATOM 2230 O O . LYS A 1 298 ? 10.337 -7.452 16.516 1.00 97.81 298 LYS A O 1
ATOM 2235 N N . GLN A 1 299 ? 9.927 -6.217 14.684 1.00 97.00 299 GLN A N 1
ATOM 2236 C CA . GLN A 1 299 ? 9.637 -4.990 15.432 1.00 97.00 299 GLN A CA 1
ATOM 2237 C C . GLN A 1 299 ? 8.323 -5.089 16.213 1.00 97.00 299 GLN A C 1
ATOM 2239 O O . GLN A 1 299 ? 8.294 -4.711 17.381 1.00 97.00 299 GLN A O 1
ATOM 2244 N N . VAL A 1 300 ? 7.263 -5.652 15.624 1.00 95.88 300 VAL A N 1
ATOM 2245 C CA . VAL A 1 300 ? 5.995 -5.895 16.332 1.00 95.88 300 VAL A CA 1
ATOM 2246 C C . VAL A 1 300 ? 6.225 -6.791 17.549 1.00 95.88 300 VAL A C 1
ATOM 2248 O O . VAL A 1 300 ? 5.847 -6.410 18.651 1.00 95.88 300 VAL A O 1
ATOM 2251 N N . ALA A 1 301 ? 6.938 -7.910 17.389 1.00 94.44 301 ALA A N 1
ATOM 2252 C CA . ALA A 1 301 ? 7.246 -8.823 18.490 1.00 94.44 301 ALA A CA 1
ATOM 2253 C C . ALA A 1 301 ? 8.052 -8.153 19.616 1.00 94.44 301 ALA A C 1
ATOM 2255 O O . ALA A 1 301 ? 7.777 -8.384 20.792 1.00 94.44 301 ALA A O 1
ATOM 2256 N N . ARG A 1 302 ? 9.019 -7.287 19.277 1.00 91.62 302 ARG A N 1
ATOM 2257 C CA . ARG A 1 302 ? 9.760 -6.486 20.269 1.00 91.62 302 ARG A CA 1
ATOM 2258 C C . ARG A 1 302 ? 8.836 -5.559 21.062 1.00 91.62 302 ARG A C 1
ATOM 2260 O O . ARG A 1 302 ? 8.973 -5.468 22.275 1.00 91.62 302 ARG A O 1
ATOM 2267 N N . MET A 1 303 ? 7.891 -4.902 20.392 1.00 91.19 303 MET A N 1
ATOM 2268 C CA . MET A 1 303 ? 6.922 -3.990 21.018 1.00 91.19 303 MET A CA 1
ATOM 2269 C C . MET A 1 303 ? 5.816 -4.709 21.813 1.00 91.19 303 MET A C 1
ATOM 2271 O O . MET A 1 303 ? 5.082 -4.079 22.577 1.00 91.19 303 MET A O 1
ATOM 2275 N N . SER A 1 304 ? 5.673 -6.024 21.644 1.00 87.00 304 SER A N 1
ATOM 2276 C CA . SER A 1 304 ? 4.778 -6.860 22.452 1.00 87.00 304 SER A CA 1
ATOM 2277 C C . SER A 1 304 ? 5.389 -7.273 23.797 1.00 87.00 304 SER A C 1
ATOM 2279 O O . SER A 1 304 ? 4.706 -7.915 24.593 1.00 87.00 304 SER A O 1
ATOM 2281 N N . ALA A 1 305 ? 6.652 -6.927 24.071 1.00 85.06 305 ALA A N 1
ATOM 2282 C CA . ALA A 1 305 ? 7.280 -7.213 25.355 1.00 85.06 305 ALA A CA 1
ATOM 2283 C C . ALA A 1 305 ? 6.527 -6.507 26.509 1.00 85.06 305 ALA A C 1
ATOM 2285 O O . ALA A 1 305 ? 6.174 -5.332 26.368 1.00 85.06 305 ALA A O 1
ATOM 2286 N N . PRO A 1 306 ? 6.281 -7.177 27.654 1.00 77.38 306 PRO A N 1
ATOM 2287 C CA . PRO A 1 306 ? 5.526 -6.593 28.771 1.00 77.38 306 PRO A CA 1
ATOM 2288 C C . PRO A 1 306 ? 6.152 -5.325 29.366 1.00 77.38 306 PRO A C 1
ATOM 2290 O O . PRO A 1 306 ? 5.450 -4.503 29.948 1.00 77.38 306 PRO A O 1
ATOM 2293 N N . ASP A 1 307 ? 7.468 -5.183 29.235 1.00 78.75 307 ASP A N 1
ATOM 2294 C CA . ASP A 1 307 ? 8.279 -4.062 29.704 1.00 78.75 307 ASP A CA 1
ATOM 2295 C C . ASP A 1 307 ? 8.532 -3.003 28.618 1.00 78.75 307 ASP A C 1
ATOM 2297 O O . ASP A 1 307 ? 9.325 -2.085 28.830 1.00 78.75 307 ASP A O 1
ATOM 2301 N N . CYS A 1 308 ? 7.850 -3.093 27.467 1.00 75.44 308 CYS A N 1
ATOM 2302 C CA . CYS A 1 308 ? 7.935 -2.076 26.426 1.00 75.44 308 CYS A CA 1
ATOM 2303 C C . CYS A 1 308 ? 7.532 -0.704 27.005 1.00 75.44 308 CYS A C 1
ATOM 2305 O O . CYS A 1 308 ? 6.399 -0.552 27.481 1.00 75.44 308 CYS A O 1
ATOM 2307 N N . PRO A 1 309 ? 8.423 0.307 26.961 1.00 73.69 309 PRO A N 1
ATOM 2308 C CA . PRO A 1 309 ? 8.138 1.621 27.520 1.00 73.69 309 PRO A CA 1
ATOM 2309 C C . PRO A 1 309 ? 6.863 2.217 26.923 1.00 73.69 309 PRO A C 1
ATOM 2311 O O . PRO A 1 309 ? 6.657 2.190 25.709 1.00 73.69 309 PRO A O 1
ATOM 2314 N N . CYS A 1 310 ? 6.006 2.759 27.786 1.00 69.50 310 CYS A N 1
ATOM 2315 C CA . CYS A 1 310 ? 4.823 3.511 27.388 1.00 69.50 310 CYS A CA 1
ATOM 2316 C C . CYS A 1 310 ? 5.055 4.981 27.726 1.00 69.50 310 CYS A C 1
ATOM 2318 O O . CYS A 1 310 ? 5.119 5.344 28.900 1.00 69.50 310 CYS A O 1
ATOM 2320 N N . GLU A 1 311 ? 5.148 5.821 26.704 1.00 67.62 311 GLU A N 1
ATOM 2321 C CA . GLU A 1 311 ? 5.235 7.269 26.861 1.00 67.62 311 GLU A CA 1
ATOM 2322 C C . GLU A 1 311 ? 3.970 7.922 26.307 1.00 67.62 311 GLU A C 1
ATOM 2324 O O . GLU A 1 311 ? 3.412 7.483 25.298 1.00 67.62 311 GLU A O 1
ATOM 2329 N N . GLN A 1 312 ? 3.508 8.986 26.964 1.00 61.69 312 GLN A N 1
ATOM 2330 C CA . GLN A 1 312 ? 2.525 9.870 26.350 1.00 61.69 312 GLN A CA 1
ATOM 2331 C C . GLN A 1 312 ? 3.245 10.725 25.315 1.00 61.69 312 GLN A C 1
ATOM 2333 O O . GLN A 1 312 ? 3.993 11.637 25.659 1.00 61.69 312 GLN A O 1
ATOM 2338 N N . VAL A 1 313 ? 3.014 10.421 24.043 1.00 59.47 313 VAL A N 1
ATOM 2339 C CA . VAL A 1 313 ? 3.560 11.182 22.922 1.00 59.47 313 VAL A CA 1
ATOM 2340 C C . VAL A 1 313 ? 2.449 11.972 22.246 1.00 59.47 313 VAL A C 1
ATOM 2342 O O . VAL A 1 313 ? 1.366 11.450 21.985 1.00 59.47 313 VAL A O 1
ATOM 2345 N N . ARG A 1 314 ? 2.717 13.245 21.943 1.00 60.59 314 ARG A N 1
ATOM 2346 C CA . ARG A 1 314 ? 1.855 14.038 21.066 1.00 60.59 314 ARG A CA 1
ATOM 2347 C C . ARG A 1 314 ? 2.245 13.734 19.624 1.00 60.59 314 ARG A C 1
ATOM 2349 O O . ARG A 1 314 ? 3.362 14.040 19.212 1.00 60.59 314 ARG A O 1
ATOM 2356 N N . VAL A 1 315 ? 1.336 13.133 18.864 1.00 59.31 315 VAL A N 1
ATOM 2357 C CA . VAL A 1 315 ? 1.517 12.933 17.423 1.00 59.31 315 VAL A CA 1
ATOM 2358 C C . VAL A 1 315 ? 0.929 14.141 16.705 1.00 59.31 315 VAL A C 1
ATOM 2360 O O . VAL A 1 315 ? -0.267 14.400 16.799 1.00 59.31 315 VAL A O 1
ATOM 2363 N N . GLU A 1 316 ? 1.770 14.897 16.002 1.00 56.09 316 GLU A N 1
ATOM 2364 C CA . GLU A 1 316 ? 1.338 16.035 15.189 1.00 56.09 316 GLU A CA 1
ATOM 2365 C C . GLU A 1 316 ? 1.362 15.649 13.706 1.00 56.09 316 GLU A C 1
ATOM 2367 O O . GLU A 1 316 ? 2.351 15.118 13.200 1.00 56.09 316 GLU A O 1
ATOM 2372 N N . CYS A 1 317 ? 0.267 15.920 12.995 1.00 54.75 317 CYS A N 1
ATOM 2373 C CA . CYS A 1 317 ? 0.198 15.782 11.544 1.00 54.75 317 CYS A CA 1
ATOM 2374 C C . CYS A 1 317 ? 0.335 17.166 10.903 1.00 54.75 317 CYS A C 1
ATOM 2376 O O . CYS A 1 317 ? -0.357 18.106 11.291 1.00 54.75 317 CYS A O 1
ATOM 2378 N N . ALA A 1 318 ? 1.208 17.294 9.903 1.00 59.47 318 ALA A N 1
ATOM 2379 C CA . ALA A 1 318 ? 1.363 18.521 9.134 1.00 59.47 318 ALA A CA 1
ATOM 2380 C C . ALA A 1 318 ? 1.313 18.216 7.636 1.00 59.47 318 ALA A C 1
ATOM 2382 O O . ALA A 1 318 ? 2.103 17.424 7.123 1.00 59.47 318 ALA A O 1
ATOM 2383 N N . VAL A 1 319 ? 0.425 18.901 6.915 1.00 63.12 319 VAL A N 1
ATOM 2384 C CA . VAL A 1 319 ? 0.421 18.897 5.450 1.00 63.12 319 VAL A CA 1
ATOM 2385 C C . VAL A 1 319 ? 1.300 20.044 4.973 1.00 63.12 319 VAL A C 1
ATOM 2387 O O . VAL A 1 319 ? 1.034 21.209 5.262 1.00 63.12 319 VAL A O 1
ATOM 2390 N N . ARG A 1 320 ? 2.352 19.726 4.218 1.00 67.19 320 ARG A N 1
ATOM 2391 C CA . ARG A 1 320 ? 3.192 20.728 3.556 1.00 67.19 320 ARG A CA 1
ATOM 2392 C C . ARG A 1 320 ? 3.013 20.617 2.051 1.00 67.19 320 ARG A C 1
ATOM 2394 O O . ARG A 1 320 ? 3.335 19.591 1.460 1.00 67.19 320 ARG A O 1
ATOM 2401 N N . GLN A 1 321 ? 2.524 21.683 1.422 1.00 66.94 321 GLN A N 1
ATOM 2402 C CA . GLN A 1 321 ? 2.610 21.813 -0.029 1.00 66.94 321 GLN A CA 1
ATOM 2403 C C . GLN A 1 321 ? 4.019 22.274 -0.392 1.00 66.94 321 GLN A C 1
ATOM 2405 O O . GLN A 1 321 ? 4.427 23.385 -0.061 1.00 66.94 321 GLN A O 1
ATOM 2410 N N . LEU A 1 322 ? 4.772 21.407 -1.062 1.00 63.44 322 LEU A N 1
ATOM 2411 C CA . LEU A 1 322 ? 6.064 21.778 -1.624 1.00 63.44 322 LEU A CA 1
ATOM 2412 C C . LEU A 1 322 ? 5.835 22.422 -2.992 1.00 63.44 322 LEU A C 1
ATOM 2414 O O . LEU A 1 322 ? 5.193 21.831 -3.861 1.00 63.44 322 LEU A O 1
ATOM 2418 N N . SER A 1 323 ? 6.356 23.634 -3.193 1.00 57.81 323 SER A N 1
ATOM 2419 C CA . SER A 1 323 ? 6.370 24.245 -4.524 1.00 57.81 323 SER A CA 1
ATOM 2420 C C . SER A 1 323 ? 7.424 23.559 -5.401 1.00 57.81 323 SER A C 1
ATOM 2422 O O . SER A 1 323 ? 8.465 23.122 -4.906 1.00 57.81 323 SER A O 1
ATOM 2424 N N . THR A 1 324 ? 7.201 23.488 -6.715 1.00 54.19 324 THR A N 1
ATOM 2425 C CA . THR A 1 324 ? 8.193 22.971 -7.677 1.00 54.19 324 THR A CA 1
ATOM 2426 C C . THR 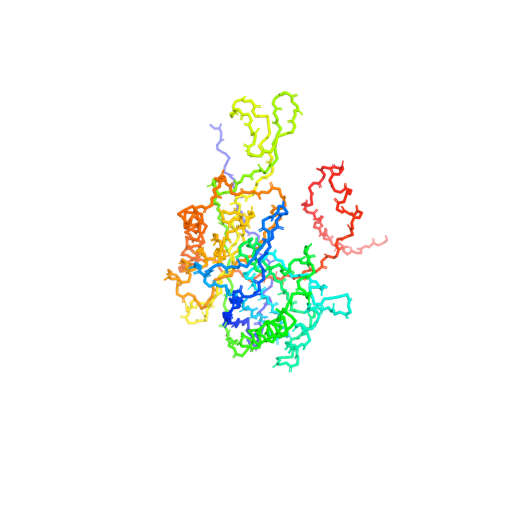A 1 324 ? 9.527 23.717 -7.585 1.00 54.19 324 THR A C 1
ATOM 2428 O O . THR A 1 324 ? 10.581 23.098 -7.715 1.00 54.19 324 THR A O 1
ATOM 2431 N N . THR A 1 325 ? 9.500 25.016 -7.273 1.00 52.06 325 THR A N 1
ATOM 2432 C CA . THR A 1 325 ? 10.700 25.826 -7.017 1.00 52.06 325 THR A CA 1
ATOM 2433 C C . THR A 1 325 ? 11.470 25.331 -5.792 1.00 52.06 325 THR A C 1
ATOM 2435 O O . THR A 1 325 ? 12.687 25.203 -5.864 1.00 52.06 325 THR A O 1
ATOM 2438 N N . THR A 1 326 ? 10.774 24.972 -4.706 1.00 50.66 326 THR A N 1
ATOM 2439 C CA . THR A 1 326 ? 11.372 24.419 -3.476 1.00 50.66 326 THR A CA 1
ATOM 2440 C C . THR A 1 326 ? 12.052 23.067 -3.724 1.00 50.66 326 THR A C 1
ATOM 2442 O O . THR A 1 326 ? 13.126 22.804 -3.187 1.00 50.66 326 THR A O 1
ATOM 2445 N N . VAL A 1 327 ? 11.455 22.214 -4.563 1.00 49.31 327 VAL A N 1
ATOM 2446 C CA . VAL A 1 327 ? 12.014 20.893 -4.912 1.00 49.31 327 VAL A CA 1
ATOM 2447 C C . VAL A 1 327 ? 13.261 21.026 -5.793 1.00 49.31 327 VAL A C 1
ATOM 2449 O O . VAL A 1 327 ? 14.229 20.287 -5.621 1.00 49.31 327 VAL A O 1
ATOM 2452 N N . LEU A 1 328 ? 13.269 21.987 -6.721 1.00 39.41 328 LEU A N 1
ATOM 2453 C CA . LEU A 1 328 ? 14.421 22.239 -7.588 1.00 39.41 328 LEU A CA 1
ATOM 2454 C C . LEU A 1 328 ? 15.575 22.921 -6.837 1.00 39.41 328 LEU A C 1
ATOM 2456 O O . LEU A 1 328 ? 16.725 22.552 -7.057 1.00 39.41 328 LEU A O 1
ATOM 2460 N N . SER A 1 329 ? 15.298 23.853 -5.919 1.00 39.81 329 SER A N 1
ATOM 2461 C CA . SER A 1 329 ? 16.337 24.541 -5.137 1.00 39.81 329 SER A CA 1
ATOM 2462 C C . SER A 1 329 ? 17.038 23.627 -4.127 1.00 39.81 329 SER A C 1
ATOM 2464 O O . SER A 1 329 ? 18.245 23.754 -3.936 1.00 39.81 329 SER A O 1
ATOM 2466 N N . ALA A 1 330 ? 16.321 22.667 -3.528 1.00 42.59 330 ALA A N 1
ATOM 2467 C CA . ALA A 1 330 ? 16.913 21.686 -2.612 1.00 42.59 330 ALA A CA 1
ATOM 2468 C C . ALA A 1 330 ? 17.925 20.760 -3.320 1.00 42.59 330 ALA A C 1
ATOM 2470 O O . ALA A 1 330 ? 18.980 20.454 -2.772 1.00 42.59 330 ALA A O 1
ATOM 2471 N N . ASN A 1 331 ? 17.656 20.391 -4.578 1.00 35.34 331 ASN A N 1
ATOM 2472 C CA . ASN A 1 331 ? 18.573 19.586 -5.393 1.00 35.34 331 ASN A CA 1
ATOM 2473 C C . ASN A 1 331 ? 19.816 20.355 -5.876 1.00 35.34 331 ASN A C 1
ATOM 2475 O O . ASN A 1 331 ? 20.808 19.725 -6.234 1.00 35.34 331 ASN A O 1
ATOM 2479 N N . VAL A 1 332 ? 19.778 21.692 -5.908 1.00 35.22 332 VAL A N 1
ATOM 2480 C CA . VAL A 1 332 ? 20.914 22.530 -6.340 1.00 35.22 332 VAL A CA 1
ATOM 2481 C C . VAL A 1 332 ? 21.846 22.880 -5.174 1.00 35.22 332 VAL A C 1
ATOM 2483 O O . VAL A 1 332 ? 23.031 23.104 -5.402 1.00 35.22 332 VAL A O 1
ATOM 2486 N N . LEU A 1 333 ? 21.344 22.899 -3.934 1.00 34.28 333 LEU A N 1
ATOM 2487 C CA . LEU A 1 333 ? 22.112 23.357 -2.769 1.00 34.28 333 LEU A CA 1
ATOM 2488 C C . LEU A 1 333 ? 22.660 22.238 -1.872 1.00 34.28 333 LEU A C 1
ATOM 2490 O O . LEU A 1 333 ? 23.467 22.527 -0.997 1.00 34.28 333 LEU A O 1
ATOM 2494 N N . GLY A 1 334 ? 22.275 20.973 -2.074 1.00 36.44 334 GLY A N 1
ATOM 2495 C CA . GLY A 1 334 ? 22.806 19.855 -1.278 1.00 36.44 334 GLY A CA 1
ATOM 2496 C C . GLY A 1 334 ? 22.478 19.928 0.220 1.00 36.44 334 GLY A C 1
ATOM 2497 O O . GLY A 1 334 ? 23.059 19.185 1.008 1.00 36.44 334 GLY A O 1
ATOM 2498 N N . GLU A 1 335 ? 21.553 20.798 0.628 1.00 37.22 335 GLU A N 1
ATOM 2499 C CA . GLU A 1 335 ? 21.126 20.907 2.017 1.00 37.22 335 GLU A CA 1
ATOM 2500 C C . GLU A 1 335 ? 20.002 19.905 2.290 1.00 37.22 335 GLU A C 1
ATOM 2502 O O . GLU A 1 335 ? 18.899 19.990 1.743 1.00 37.22 335 GLU A O 1
ATOM 2507 N N . GLY A 1 336 ? 20.308 18.914 3.128 1.00 34.72 336 GLY A N 1
ATOM 2508 C CA . GLY A 1 336 ? 19.331 17.967 3.637 1.00 34.72 336 GLY A CA 1
ATOM 2509 C C . GLY A 1 336 ? 18.219 18.696 4.387 1.00 34.72 336 GLY A C 1
ATOM 2510 O O . GLY A 1 336 ? 18.471 19.498 5.283 1.00 34.72 336 GLY A O 1
ATOM 2511 N N . LEU A 1 337 ? 16.971 18.381 4.045 1.00 40.06 337 LEU A N 1
ATOM 2512 C CA . LEU A 1 337 ? 15.778 18.751 4.807 1.00 40.06 337 LEU A CA 1
ATOM 2513 C C . LEU A 1 337 ? 15.749 17.980 6.137 1.00 40.06 337 LEU A C 1
ATOM 2515 O O . LEU A 1 337 ? 14.880 17.140 6.349 1.00 40.06 337 LEU A O 1
ATOM 2519 N N . LEU A 1 338 ? 16.697 18.228 7.040 1.00 37.06 338 LEU A N 1
ATOM 2520 C CA . LEU A 1 338 ? 16.639 17.705 8.400 1.00 37.06 338 LEU A CA 1
ATOM 2521 C C . LEU A 1 338 ? 16.901 18.819 9.415 1.00 37.06 338 LEU A C 1
ATOM 2523 O O . LEU A 1 338 ? 17.989 19.373 9.507 1.00 37.06 338 LEU A O 1
ATOM 2527 N N . THR A 1 339 ? 15.850 19.045 10.209 1.00 31.22 339 THR A N 1
ATOM 2528 C CA . THR A 1 339 ? 15.684 19.894 11.404 1.00 31.22 339 THR A CA 1
ATOM 2529 C C . THR A 1 339 ? 15.320 21.375 11.190 1.00 31.22 339 THR A C 1
ATOM 2531 O O . THR A 1 339 ? 16.116 22.150 10.670 1.00 31.22 339 THR A O 1
ATOM 2534 N N . PRO A 1 340 ? 14.133 21.832 11.647 1.00 34.72 340 PRO A N 1
ATOM 2535 C CA . PRO A 1 340 ? 13.992 23.202 12.126 1.00 34.72 340 PRO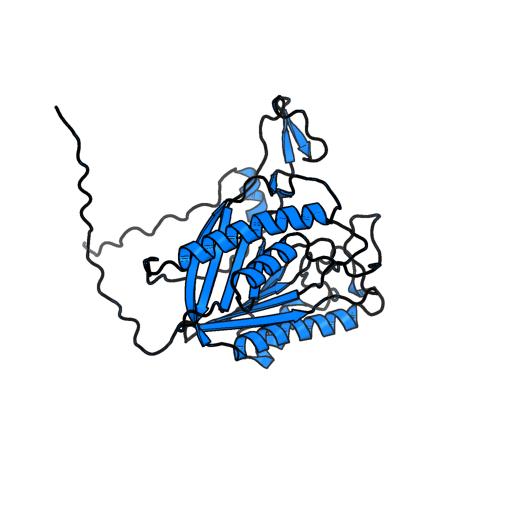 A CA 1
ATOM 2536 C C . PRO A 1 340 ? 14.638 23.327 13.524 1.00 34.72 340 PRO A C 1
ATOM 2538 O O . PRO A 1 340 ? 14.661 22.343 14.271 1.00 34.72 340 PRO A O 1
ATOM 2541 N N . PRO A 1 341 ? 15.147 24.510 13.914 1.00 31.02 341 PRO A N 1
ATOM 2542 C CA . PRO A 1 341 ? 15.660 24.724 15.261 1.00 31.02 341 PRO A CA 1
ATOM 2543 C C . PRO A 1 341 ? 14.517 24.627 16.280 1.00 31.02 341 PRO A C 1
ATOM 2545 O O . PRO A 1 341 ? 13.426 25.155 16.060 1.00 31.02 341 PRO A O 1
ATOM 2548 N N . LEU A 1 342 ? 14.776 23.951 17.402 1.00 31.89 342 LEU A N 1
ATOM 2549 C CA . LEU A 1 342 ? 13.895 23.972 18.571 1.00 31.89 342 LEU A CA 1
ATOM 2550 C C . LEU A 1 342 ? 13.686 25.429 19.027 1.00 31.89 342 LEU A C 1
ATOM 2552 O O . LEU A 1 342 ? 14.662 26.185 19.074 1.00 31.89 342 LEU A O 1
ATOM 2556 N N . PRO A 1 343 ? 12.460 25.846 19.392 1.00 34.62 343 PRO A N 1
ATOM 2557 C CA . PRO A 1 343 ? 12.255 27.150 20.003 1.00 34.62 343 PRO A CA 1
ATOM 2558 C C . PRO A 1 343 ? 12.957 27.176 21.366 1.00 34.62 343 PRO A C 1
ATOM 2560 O O . PRO A 1 343 ? 12.670 26.365 22.247 1.00 34.62 343 PRO A O 1
ATOM 2563 N N . GLY A 1 344 ? 13.916 28.092 21.521 1.00 31.55 344 GLY A N 1
ATOM 2564 C CA . GLY A 1 344 ? 14.566 28.361 22.802 1.00 31.55 344 GLY A CA 1
ATOM 2565 C C . GLY A 1 344 ? 13.563 28.875 23.844 1.00 31.55 344 GLY A C 1
ATOM 2566 O O . GLY A 1 344 ? 12.508 29.400 23.477 1.00 31.55 344 GLY A O 1
ATOM 2567 N N . PRO A 1 345 ? 13.864 28.734 25.146 1.00 30.28 345 PRO A N 1
ATOM 2568 C CA . PRO A 1 345 ? 12.952 29.139 26.203 1.00 30.28 345 PRO A CA 1
ATOM 2569 C C . PRO A 1 345 ? 12.730 30.653 26.148 1.00 30.28 345 PRO A C 1
ATOM 2571 O O . PRO A 1 345 ? 13.669 31.441 26.256 1.00 30.28 345 PRO A O 1
ATOM 2574 N N . THR A 1 346 ? 11.473 31.063 25.994 1.00 34.16 346 THR A N 1
ATOM 2575 C CA . THR A 1 346 ? 11.040 32.444 26.207 1.00 34.16 346 THR A CA 1
ATOM 2576 C C . THR A 1 346 ? 11.217 32.790 27.682 1.00 34.16 346 THR A C 1
ATOM 2578 O O . THR A 1 346 ? 10.397 32.417 28.521 1.00 34.16 346 THR A O 1
ATOM 2581 N N . GLY A 1 347 ? 12.314 33.478 27.990 1.00 29.39 347 GLY A N 1
ATOM 2582 C CA . GLY A 1 347 ? 12.507 34.185 29.246 1.00 29.39 347 GLY A CA 1
ATOM 2583 C C . GLY A 1 347 ? 11.603 35.414 29.306 1.00 29.39 347 GLY A C 1
ATOM 2584 O O . GLY A 1 347 ? 11.512 36.190 28.356 1.00 29.39 347 GLY A O 1
ATOM 2585 N N . LEU A 1 348 ? 10.914 35.535 30.434 1.00 30.86 348 LEU A N 1
ATOM 2586 C CA . LEU A 1 348 ? 10.136 36.687 30.863 1.00 30.86 348 LEU A CA 1
ATOM 2587 C C . LEU A 1 348 ? 11.018 37.945 30.985 1.00 30.86 348 LEU A C 1
ATOM 2589 O O . LEU A 1 348 ? 12.164 37.846 31.408 1.00 30.86 348 LEU A O 1
ATOM 2593 N N . LEU A 1 349 ? 10.419 39.082 30.605 1.00 29.66 349 LEU A N 1
ATOM 2594 C CA . LEU A 1 349 ? 10.520 40.444 31.163 1.00 29.66 349 LEU A CA 1
ATOM 2595 C C . LEU A 1 349 ? 11.785 40.818 31.964 1.00 29.66 349 LEU A C 1
ATOM 2597 O O . LEU A 1 349 ? 12.056 40.214 32.992 1.00 29.66 349 LEU A O 1
ATOM 2601 N N . GLU A 1 350 ? 12.426 41.937 31.607 1.00 28.80 350 GLU A N 1
ATOM 2602 C CA . GLU A 1 350 ? 12.368 43.193 32.388 1.00 28.80 350 GLU A CA 1
ATOM 2603 C C . GLU A 1 350 ? 13.245 44.311 31.779 1.00 28.80 350 GLU A C 1
ATOM 2605 O O . GLU A 1 350 ? 14.329 44.057 31.258 1.00 28.80 350 GLU A O 1
ATOM 2610 N N . SER A 1 351 ? 12.705 45.536 31.900 1.00 35.34 351 SER A N 1
ATOM 2611 C CA . SER A 1 351 ? 13.214 46.894 31.593 1.00 35.34 351 SER A CA 1
ATOM 2612 C C . SER A 1 351 ? 13.587 47.257 30.158 1.00 35.34 351 SER A C 1
ATOM 2614 O O . SER A 1 351 ? 14.679 46.856 29.700 1.00 35.34 351 SER A O 1
#

Radius of gyration: 22.89 Å; chains: 1; bounding box: 65×63×64 Å

Secondary structure (DSSP, 8-state):
--------------------TT---EEEEEEEE-PPPTTSBBP-STT---B-SEESS--EEEEEEEE-SS-EEEEEEESSS---TTTT-TT--HHHHHHHHHHHHH---GGGEEEEE---SBSB-TT-SS-GGGSTTHHHHHHHHHHHHHHHHHHHHHT-EEEEEEEEEEE-TTTEEESEEEETTS-EEEGGGPPPGGGEEE----EEEEEEEEEEETTS-EEEEEEEEE----TTTT-SEEB-HHHHHHHHHHHHHH--SEEEEEE-SGGGEEESS----HHHHHHHHHHHHHHHHHHHHHHTSTT----------------HHHHHHHHHH------PPPPPP------

Sequence (351 aa):
MNARQTTTEPICNLQSAICKPGEAFSVGVARVDVTPPLTIPHLAIAPRHGFFKGVHDPLFAKAIVVGDGERRVALVTVDSIGIARRVAGLERDFIAEVRWCAHEQCGIGPEDIMLCATHAHSTPDLGGFRSLAQHPGAMAWLDALRDQLASVIAMADRATGPARLKVGRGTVAGLGAGRRLRGTDGRLYYWRDRPPNDEIADWGISDDEVVVLSFERLDGAPAAVLFHFMCHPTTVQVNPLVSADFPGVAAALIEQVTGCEGAMFIQGACGATVPVRLTTDFDDVGRYGHMLGGEVVKQVARMSAPDCPCEQVRVECAVRQLSTTTVLSANVLGEGLLTPPLPGPTGLLES